Protein AF-A0A951W5N8-F1 (afdb_monomer)

Sequence (185 aa):
MILKYTKEYTFYYLLLALYKPPFKIPYSKNELRYFGGYNLLLLLNFFLISSLTMYMIMTYYNIHVEYAILLPTGYYFFRLLSHVFVGAVSGVSKDLGENIFLTNTIAHIIGVISIPFLLAWILNPQYSIYFIVIFVFIFGLLHIAQIWRGFFIALRNNIRWYYIILYLCTLEILPIILIYMLYKV

Secondary structure (DSSP, 8-state):
-HHHHHHHHHHHHHHHHHHS-GGG-TTHHHHT-TT-HHHHHHHHHHHHHHHHHHHHHHHHTT---TTTTHHHHHHHHHHHHHHHHHHHHH--HHHHHHHHHHHHHHHHHHHHHHHHHHHHHHH-GGGHHHHHHHHHHHHHHHHHHHHHHHHHHHHHTT--HHHHHHHHHHHHHHHHHHHHHHH--

Radius of gyration: 20.0 Å; Cα contacts (8 Å, |Δi|>4): 85; chains: 1; bounding box: 37×59×51 Å

Structure (mmCIF, N/CA/C/O backbone):
data_AF-A0A951W5N8-F1
#
_entry.id   AF-A0A951W5N8-F1
#
loop_
_atom_site.group_PDB
_atom_site.id
_atom_site.type_symbol
_atom_site.label_atom_id
_atom_site.label_alt_id
_atom_site.label_comp_id
_atom_site.label_asym_id
_atom_site.label_entity_id
_atom_site.label_seq_id
_atom_site.pdbx_PDB_ins_code
_atom_site.Cartn_x
_atom_site.Cartn_y
_atom_site.Cartn_z
_atom_site.occupancy
_atom_site.B_iso_or_equiv
_atom_site.auth_seq_id
_atom_site.auth_comp_id
_atom_site.auth_asym_id
_atom_site.auth_atom_id
_atom_site.pdbx_PDB_model_num
ATOM 1 N N . MET A 1 1 ? -20.664 23.587 -10.548 1.00 45.16 1 MET A N 1
ATOM 2 C CA . MET A 1 1 ? -19.711 24.377 -9.729 1.00 45.16 1 MET A CA 1
ATOM 3 C C . MET A 1 1 ? -19.226 23.631 -8.475 1.00 45.16 1 MET A C 1
ATOM 5 O O . MET A 1 1 ? -18.051 23.732 -8.159 1.00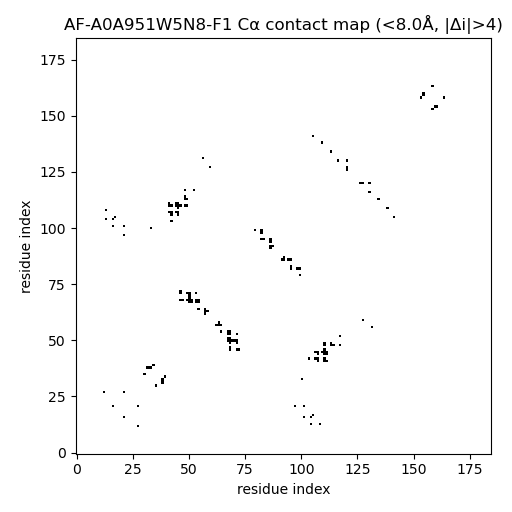 45.16 1 MET A O 1
ATOM 9 N N . ILE A 1 2 ? -20.060 22.800 -7.830 1.00 45.09 2 ILE A N 1
ATOM 10 C CA . ILE A 1 2 ? -19.725 22.012 -6.615 1.00 45.09 2 ILE A CA 1
ATOM 11 C C . ILE A 1 2 ? -18.580 20.988 -6.820 1.00 45.09 2 ILE A C 1
ATOM 13 O O . ILE A 1 2 ? -17.763 20.783 -5.930 1.00 45.09 2 ILE A O 1
ATOM 17 N N . LEU A 1 3 ? -18.459 20.407 -8.020 1.00 47.97 3 LEU A N 1
ATOM 18 C CA . LEU A 1 3 ? -17.422 19.420 -8.380 1.00 47.97 3 LEU A CA 1
ATOM 19 C C . LEU A 1 3 ? -15.987 19.973 -8.438 1.00 47.97 3 LEU A C 1
ATOM 21 O O . LEU A 1 3 ? -15.029 19.208 -8.351 1.00 47.97 3 LEU A O 1
ATOM 25 N N . LYS A 1 4 ? -15.821 21.289 -8.630 1.00 45.31 4 LYS A N 1
ATOM 26 C CA . LYS A 1 4 ? -14.488 21.905 -8.727 1.00 45.31 4 LYS A CA 1
ATOM 27 C C . LYS A 1 4 ? -13.896 22.148 -7.337 1.00 45.31 4 LYS A C 1
ATOM 29 O O . LYS A 1 4 ? -12.708 21.937 -7.145 1.00 45.31 4 LYS A O 1
ATOM 34 N N . TYR A 1 5 ? -14.753 22.485 -6.371 1.00 45.12 5 TYR A N 1
ATOM 35 C CA . TYR A 1 5 ? -14.364 22.696 -4.978 1.00 45.12 5 TYR A CA 1
ATOM 36 C C . TYR A 1 5 ? -13.902 21.388 -4.310 1.00 45.12 5 TYR A C 1
ATOM 38 O O . TYR A 1 5 ? -12.890 21.373 -3.630 1.00 45.12 5 TYR A O 1
ATOM 46 N N . THR A 1 6 ? -14.552 20.252 -4.578 1.00 53.66 6 THR A N 1
ATOM 47 C CA . THR A 1 6 ? -14.243 18.952 -3.936 1.00 53.66 6 THR A CA 1
ATOM 48 C C . THR A 1 6 ? -12.878 18.349 -4.318 1.00 53.66 6 THR A C 1
ATOM 50 O O . THR A 1 6 ? -12.307 17.569 -3.552 1.00 53.66 6 THR A O 1
ATOM 53 N N . LYS A 1 7 ? -12.316 18.705 -5.484 1.00 55.06 7 LYS A N 1
ATOM 54 C CA . LYS A 1 7 ? -11.017 18.179 -5.953 1.00 55.06 7 LYS A CA 1
ATOM 55 C C . LYS A 1 7 ? -9.808 18.776 -5.227 1.00 55.06 7 LYS A C 1
ATOM 57 O O . LYS A 1 7 ? -8.832 18.065 -5.007 1.00 55.06 7 LYS A O 1
ATOM 62 N N . GLU A 1 8 ? -9.852 20.054 -4.859 1.00 58.22 8 GLU A N 1
ATOM 63 C CA . GLU A 1 8 ? -8.706 20.716 -4.214 1.00 58.22 8 GLU A CA 1
ATOM 64 C C . GLU A 1 8 ? -8.521 20.235 -2.770 1.00 58.22 8 GLU A C 1
ATOM 66 O O . GLU A 1 8 ? -7.399 20.000 -2.318 1.00 58.22 8 GLU A O 1
ATOM 71 N N . TYR A 1 9 ? -9.623 19.970 -2.067 1.00 63.22 9 TYR A N 1
ATOM 72 C CA . TYR A 1 9 ? -9.554 19.491 -0.692 1.00 63.22 9 TYR A CA 1
ATOM 73 C C . TYR A 1 9 ? -9.170 18.013 -0.577 1.00 63.22 9 TYR A C 1
ATOM 75 O O . TYR A 1 9 ? -8.516 17.637 0.391 1.00 63.22 9 TYR A O 1
ATOM 83 N N . THR A 1 10 ? -9.502 17.163 -1.553 1.00 63.19 10 THR A N 1
ATOM 84 C CA . THR A 1 10 ? -9.213 15.717 -1.469 1.00 63.19 10 THR A CA 1
ATOM 85 C C . THR A 1 10 ? -7.715 15.420 -1.448 1.00 63.19 10 THR A C 1
ATOM 87 O O . THR A 1 10 ? -7.263 14.620 -0.628 1.00 63.19 10 THR A O 1
ATOM 90 N N . PHE A 1 11 ? -6.924 16.102 -2.281 1.00 66.88 11 PHE A N 1
ATOM 91 C CA . PHE A 1 11 ? -5.467 15.939 -2.283 1.00 66.88 11 PHE A CA 1
ATOM 92 C C . PHE A 1 11 ? -4.836 16.491 -1.000 1.00 66.88 11 PHE A C 1
ATOM 94 O O . PHE A 1 11 ? -3.978 15.849 -0.393 1.00 66.88 11 PHE A O 1
ATOM 101 N N . TYR A 1 12 ? -5.322 17.646 -0.538 1.00 70.50 12 TYR A N 1
ATOM 102 C CA . TYR A 1 12 ? -4.898 18.247 0.723 1.00 70.50 12 TYR A CA 1
ATOM 103 C C . TYR A 1 12 ? -5.204 17.341 1.926 1.00 70.50 12 TYR A C 1
ATOM 105 O O . TYR A 1 12 ? -4.346 17.163 2.789 1.00 70.50 12 TYR A O 1
ATOM 113 N N . TYR A 1 13 ? -6.376 16.699 1.964 1.00 66.31 13 TYR A N 1
ATOM 114 C CA . TYR A 1 13 ? -6.750 15.758 3.023 1.00 66.31 13 TYR A CA 1
ATOM 115 C C . TYR A 1 13 ? -5.964 14.443 2.968 1.00 66.31 13 TYR A C 1
ATOM 117 O O . TYR A 1 13 ? -5.604 13.931 4.027 1.00 66.31 13 TYR A O 1
ATOM 125 N N . LEU A 1 14 ? -5.637 13.928 1.775 1.00 65.69 14 LEU A N 1
ATOM 126 C CA . LEU A 1 14 ? -4.730 12.782 1.610 1.00 65.69 14 LEU A CA 1
ATOM 127 C C . LEU A 1 14 ? -3.342 13.089 2.194 1.00 65.69 14 LEU A C 1
ATOM 129 O O . LEU A 1 14 ? -2.806 12.307 2.979 1.00 65.69 14 LEU A O 1
ATOM 133 N N . LEU A 1 15 ? -2.790 14.262 1.876 1.00 67.81 15 LEU A N 1
ATOM 134 C CA . LEU A 1 15 ? -1.484 14.702 2.373 1.00 67.81 15 LEU A CA 1
ATOM 135 C C . LEU A 1 15 ? -1.512 14.981 3.886 1.00 67.81 15 LEU A C 1
ATOM 137 O O . LEU A 1 15 ? -0.619 14.567 4.623 1.00 67.81 15 LEU A O 1
ATOM 141 N N . LEU A 1 16 ? -2.577 15.612 4.385 1.00 66.44 16 LEU A N 1
ATOM 142 C CA . LEU A 1 16 ? -2.789 15.823 5.819 1.00 66.44 16 LEU A CA 1
ATOM 143 C C . LEU A 1 16 ? -2.922 14.514 6.594 1.00 66.44 16 LEU A C 1
ATOM 145 O O . LEU A 1 16 ? -2.443 14.443 7.725 1.00 66.44 16 LEU A O 1
ATOM 149 N N . ALA A 1 17 ? -3.540 13.485 6.014 1.00 61.47 17 ALA A N 1
ATOM 150 C CA . ALA A 1 17 ? -3.700 12.188 6.657 1.00 61.47 17 ALA A CA 1
ATOM 151 C C . ALA A 1 17 ? -2.360 11.455 6.864 1.00 61.47 17 ALA A C 1
ATOM 153 O O . ALA A 1 17 ? -2.252 10.645 7.789 1.00 61.47 17 ALA A O 1
ATOM 154 N N . LEU A 1 18 ? -1.307 11.776 6.096 1.00 62.19 18 LEU A N 1
ATOM 155 C CA . LEU A 1 18 ? 0.061 11.293 6.351 1.00 62.19 18 LEU A CA 1
ATOM 156 C C . LEU A 1 18 ? 0.676 11.891 7.619 1.00 62.19 18 LEU A C 1
ATOM 158 O O . LEU A 1 18 ? 1.428 11.206 8.307 1.00 62.19 18 LEU A O 1
ATOM 162 N N . TYR A 1 19 ? 0.344 13.140 7.952 1.00 59.47 19 TYR A N 1
ATOM 163 C CA . TYR A 1 19 ? 0.970 13.861 9.065 1.00 59.47 19 TYR A CA 1
ATOM 164 C C . TYR A 1 19 ? 0.112 13.899 10.331 1.00 59.47 19 TYR A C 1
ATOM 166 O O . TYR A 1 19 ? 0.627 13.726 11.434 1.00 59.47 19 TYR A O 1
ATOM 174 N N . LYS A 1 20 ? -1.206 14.079 10.209 1.00 58.69 20 LYS A N 1
ATOM 175 C CA . LYS A 1 20 ? -2.120 14.211 11.352 1.00 58.69 20 LYS A CA 1
ATOM 176 C C . LYS A 1 20 ? -2.986 12.960 11.535 1.00 58.69 20 LYS A C 1
ATOM 178 O O . LYS A 1 20 ? -3.405 12.361 10.547 1.00 58.69 20 LYS A O 1
ATOM 183 N N . PRO A 1 21 ? -3.275 12.561 12.790 1.00 52.25 21 PRO A N 1
ATOM 184 C CA . PRO A 1 21 ? -4.242 11.505 13.061 1.00 52.25 21 PRO A CA 1
ATOM 185 C C . PRO A 1 21 ? -5.649 11.949 12.611 1.00 52.25 21 PRO A C 1
ATOM 187 O O . PRO A 1 21 ? -5.985 13.132 12.764 1.00 52.25 21 PRO A O 1
ATOM 190 N N . PRO A 1 22 ? -6.483 11.027 12.094 1.00 52.41 22 PRO A N 1
ATOM 191 C CA . PRO A 1 22 ? -7.759 11.342 11.441 1.00 52.41 22 PRO A CA 1
ATOM 192 C C . PRO A 1 22 ? -8.741 12.121 12.336 1.00 52.41 22 PRO A C 1
ATOM 194 O O . PRO A 1 22 ? -9.526 12.920 11.830 1.00 52.41 22 PRO A O 1
ATOM 197 N N . PHE A 1 23 ? -8.626 11.988 13.663 1.00 46.62 23 PHE A N 1
ATOM 198 C CA . PHE A 1 23 ? -9.422 12.701 14.673 1.00 46.62 23 PHE A CA 1
ATOM 199 C C . PHE A 1 23 ? -9.380 14.233 14.608 1.00 46.62 23 PHE A C 1
ATOM 201 O O . PHE A 1 23 ? -10.289 14.885 15.112 1.00 46.62 23 PHE A O 1
ATOM 208 N N . LYS A 1 24 ? -8.321 14.829 14.043 1.00 50.62 24 LYS A N 1
ATOM 209 C CA . LYS A 1 24 ? -8.168 16.296 13.971 1.00 50.62 24 LYS A CA 1
ATOM 210 C C . LYS A 1 24 ? -8.658 16.900 12.655 1.00 50.62 24 LYS A C 1
ATOM 212 O O . LYS A 1 24 ? -8.496 18.102 12.462 1.00 50.62 24 LYS A O 1
ATOM 217 N N . ILE A 1 25 ? -9.210 16.092 11.751 1.00 55.16 25 ILE A N 1
ATOM 218 C CA . ILE A 1 25 ? -9.718 16.568 10.465 1.00 55.16 25 ILE A CA 1
ATOM 219 C C . ILE A 1 25 ? -11.248 16.612 10.557 1.00 55.16 25 ILE A C 1
ATOM 221 O O . ILE A 1 25 ? -11.897 15.593 10.300 1.00 55.16 25 ILE A O 1
ATOM 225 N N . PRO A 1 26 ? -11.850 17.755 10.946 1.00 46.38 26 PRO A N 1
ATOM 226 C CA . PRO A 1 26 ? -13.289 17.917 10.799 1.00 46.38 26 PRO A CA 1
ATOM 227 C C . PRO A 1 26 ? -13.600 17.724 9.306 1.00 46.38 26 PRO A C 1
ATOM 229 O O . PRO A 1 26 ? -12.858 18.233 8.471 1.00 46.38 26 PRO A O 1
ATOM 232 N N . TYR A 1 27 ? -14.635 16.946 8.977 1.00 50.91 27 TYR A N 1
ATOM 233 C CA . TYR A 1 27 ? -15.099 16.590 7.617 1.00 50.91 27 TYR A CA 1
ATOM 234 C C . TYR A 1 27 ? -14.507 15.347 6.917 1.00 50.91 27 TYR A C 1
ATOM 236 O O . TYR A 1 27 ? -15.147 14.847 5.991 1.00 50.91 27 TYR A O 1
ATOM 244 N N . SER A 1 28 ? -13.409 14.734 7.381 1.00 50.53 28 SER A N 1
ATOM 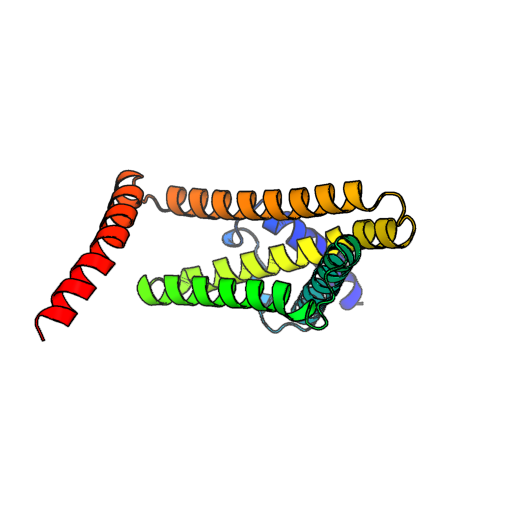245 C CA . SER A 1 28 ? -12.848 13.541 6.696 1.00 50.53 28 SER A CA 1
ATOM 246 C C . SER A 1 28 ? -13.773 12.314 6.742 1.00 50.53 28 SER A C 1
ATOM 248 O O . SER A 1 28 ? -13.874 11.567 5.771 1.00 50.53 28 SER A O 1
ATOM 250 N N . LYS A 1 29 ? -14.506 12.136 7.849 1.00 51.84 29 LYS A N 1
ATOM 251 C CA . LYS A 1 29 ? -15.360 10.960 8.096 1.00 51.84 29 LYS A CA 1
ATOM 252 C C . LYS A 1 29 ? -16.568 10.862 7.149 1.00 51.84 29 LYS A C 1
ATOM 254 O O . LYS A 1 29 ? -17.042 9.756 6.900 1.00 51.84 29 LYS A O 1
ATOM 259 N N . ASN A 1 30 ? -17.053 11.994 6.625 1.00 46.25 30 ASN A N 1
ATOM 260 C CA . ASN A 1 30 ? -18.249 12.045 5.774 1.00 46.25 30 ASN A CA 1
ATOM 261 C C . ASN A 1 30 ? -17.922 12.026 4.272 1.00 46.25 30 ASN A C 1
ATOM 263 O O . ASN A 1 30 ? -18.661 11.392 3.520 1.00 46.25 30 ASN A O 1
ATOM 267 N N . GLU A 1 31 ? -16.822 12.649 3.830 1.00 50.72 31 GLU A N 1
ATOM 268 C CA . GLU A 1 31 ? -16.418 12.630 2.411 1.00 50.72 31 GLU A CA 1
ATOM 269 C C . GLU A 1 31 ? -15.631 11.370 2.023 1.00 50.72 31 GLU A C 1
ATOM 271 O O . GLU A 1 31 ? -15.742 10.895 0.894 1.00 50.72 31 GLU A O 1
ATOM 276 N N . LEU A 1 32 ? -14.904 10.761 2.966 1.00 52.94 32 LEU A N 1
ATOM 277 C CA . LEU A 1 32 ? -14.177 9.507 2.749 1.00 52.94 32 LEU A CA 1
ATOM 278 C C . LEU A 1 32 ? -14.941 8.302 3.304 1.00 52.94 32 LEU A C 1
ATOM 280 O O . LEU A 1 32 ? -14.369 7.391 3.909 1.00 52.94 32 LEU A O 1
ATOM 284 N N . ARG A 1 33 ? -16.261 8.278 3.089 1.00 55.47 33 ARG A N 1
ATOM 285 C CA . ARG A 1 33 ? -17.041 7.057 3.298 1.00 55.47 33 ARG A CA 1
ATOM 286 C C . ARG A 1 33 ? -16.385 5.911 2.523 1.00 55.47 33 ARG A C 1
ATOM 288 O O . ARG A 1 33 ? -16.000 6.060 1.363 1.00 55.47 33 ARG A O 1
ATOM 295 N N . TYR A 1 34 ? -16.290 4.754 3.172 1.00 56.34 34 TYR A N 1
ATOM 296 C CA . TYR A 1 34 ? -15.649 3.547 2.639 1.00 56.34 34 TYR A CA 1
ATOM 297 C C . TYR A 1 34 ? -16.150 3.157 1.234 1.00 56.34 34 TYR A C 1
ATOM 299 O O . TYR A 1 34 ? -15.392 2.643 0.424 1.00 56.34 34 TYR A O 1
ATOM 307 N N . PHE A 1 35 ? -17.409 3.490 0.929 1.00 56.47 35 PHE A N 1
ATOM 308 C CA . PHE A 1 35 ? -18.099 3.213 -0.335 1.00 56.47 35 PHE A CA 1
ATOM 309 C C . PHE A 1 35 ? -18.336 4.449 -1.225 1.00 56.47 35 PHE A C 1
ATOM 311 O O . PHE A 1 35 ? -19.178 4.423 -2.118 1.00 56.47 35 PHE A O 1
ATOM 318 N N . GLY A 1 36 ? -17.630 5.559 -0.999 1.00 70.50 36 GLY A N 1
ATOM 319 C CA . GLY A 1 36 ? -17.678 6.695 -1.924 1.00 70.50 36 GLY A CA 1
ATOM 320 C C . GLY A 1 36 ? -17.069 6.329 -3.284 1.00 70.50 36 GLY A C 1
ATOM 321 O O . GLY A 1 36 ? -16.016 5.697 -3.334 1.00 70.50 36 GLY A O 1
ATOM 322 N N . GLY A 1 37 ? -17.682 6.761 -4.392 1.00 76.56 37 GLY A N 1
ATOM 323 C CA . GLY A 1 37 ? -17.198 6.437 -5.746 1.00 76.56 37 GLY A CA 1
ATOM 324 C C . GLY A 1 37 ? -15.735 6.836 -5.998 1.00 76.56 37 GLY A C 1
ATOM 325 O O . GLY A 1 37 ? -14.992 6.092 -6.631 1.00 76.56 37 GLY A O 1
ATOM 326 N N . TYR A 1 38 ? -15.282 7.960 -5.431 1.00 80.06 38 TYR A N 1
ATOM 327 C CA . TYR A 1 38 ? -13.883 8.402 -5.521 1.00 80.06 38 TYR A CA 1
ATOM 328 C C . TYR A 1 38 ? -12.906 7.475 -4.790 1.00 80.06 38 TYR A C 1
ATOM 330 O O . TYR A 1 38 ? -11.806 7.237 -5.278 1.00 80.06 38 TYR A O 1
ATOM 338 N N . ASN A 1 39 ? -13.313 6.943 -3.636 1.00 82.44 39 ASN A N 1
ATOM 339 C CA . ASN A 1 39 ? -12.516 6.008 -2.845 1.00 82.44 39 ASN A CA 1
ATOM 340 C C . ASN A 1 39 ? -12.318 4.702 -3.628 1.00 82.44 39 ASN A C 1
ATOM 342 O O . ASN A 1 39 ? -11.192 4.258 -3.816 1.00 82.44 39 ASN A O 1
ATOM 346 N N . LEU A 1 40 ? -13.398 4.164 -4.206 1.00 86.00 40 LEU A N 1
ATOM 347 C CA . LEU A 1 40 ? -13.332 2.971 -5.052 1.00 86.00 40 LEU A CA 1
ATOM 348 C C . LEU A 1 40 ? -12.435 3.183 -6.279 1.00 86.00 40 LEU A C 1
ATOM 350 O O . LEU A 1 40 ? -11.632 2.313 -6.601 1.00 86.00 40 LEU A O 1
ATOM 354 N N . LEU A 1 41 ? -12.527 4.343 -6.938 1.00 89.19 41 LEU A N 1
ATOM 355 C CA . LEU A 1 41 ? -11.700 4.658 -8.106 1.00 89.19 41 LEU A CA 1
ATOM 356 C C . LEU A 1 41 ? -10.207 4.755 -7.747 1.00 89.19 41 LEU A C 1
ATOM 358 O O . LEU A 1 41 ? -9.368 4.228 -8.475 1.00 89.19 41 LEU A O 1
ATOM 362 N N . LEU A 1 42 ? -9.868 5.376 -6.613 1.00 89.31 42 LEU A N 1
ATOM 363 C CA . LEU A 1 42 ? -8.489 5.443 -6.115 1.00 89.31 42 LEU A CA 1
ATOM 364 C C . LEU A 1 42 ? -7.959 4.072 -5.677 1.00 89.31 42 LEU A C 1
ATOM 366 O O . LEU A 1 42 ? -6.797 3.754 -5.924 1.00 89.31 42 LEU A O 1
ATOM 370 N N . LEU A 1 43 ? -8.802 3.242 -5.066 1.00 90.25 43 LEU A N 1
ATOM 371 C CA . LEU A 1 43 ? -8.445 1.878 -4.687 1.00 90.25 43 LEU A CA 1
ATOM 372 C C . LEU A 1 43 ? -8.185 1.005 -5.924 1.00 90.25 43 LEU A C 1
ATOM 374 O O . LEU A 1 43 ? -7.206 0.265 -5.982 1.00 90.25 43 LEU A O 1
ATOM 378 N N . LEU A 1 44 ? -9.033 1.135 -6.945 1.00 92.12 44 LEU A N 1
ATOM 379 C CA . LEU A 1 44 ? -8.862 0.454 -8.224 1.00 92.12 44 LEU A CA 1
ATOM 380 C C . LEU A 1 44 ? -7.581 0.918 -8.925 1.00 92.12 44 LEU A C 1
ATOM 382 O O . LEU A 1 44 ? -6.842 0.089 -9.450 1.00 92.12 44 LEU A O 1
ATOM 386 N N . ASN A 1 45 ? -7.265 2.217 -8.870 1.00 93.38 45 ASN A N 1
ATOM 387 C CA . ASN A 1 45 ? -5.985 2.735 -9.347 1.00 93.38 45 ASN A CA 1
ATOM 388 C C . ASN A 1 45 ? -4.803 2.075 -8.623 1.00 93.38 45 ASN A C 1
ATOM 390 O O . ASN A 1 45 ? -3.885 1.596 -9.284 1.00 93.38 45 ASN A O 1
ATOM 394 N N . PHE A 1 46 ? -4.849 1.977 -7.292 1.00 93.38 46 PHE A N 1
ATOM 395 C CA . PHE A 1 46 ? -3.822 1.275 -6.528 1.00 93.38 46 PHE A CA 1
ATOM 396 C C . PHE A 1 46 ? -3.663 -0.180 -6.987 1.00 93.38 46 PHE A C 1
ATOM 398 O O . PHE A 1 46 ? -2.536 -0.608 -7.235 1.00 93.38 46 PHE A O 1
ATOM 405 N N . PHE A 1 47 ? -4.753 -0.933 -7.162 1.00 94.12 47 PHE A N 1
ATOM 406 C CA . PHE A 1 47 ? -4.671 -2.324 -7.616 1.00 94.12 47 PHE A CA 1
ATOM 407 C C . PHE A 1 47 ? -4.091 -2.459 -9.021 1.00 94.12 47 PHE A C 1
ATOM 409 O O . PHE A 1 47 ? -3.220 -3.299 -9.227 1.00 94.12 47 PHE A O 1
ATOM 416 N N . LEU A 1 48 ? -4.514 -1.630 -9.975 1.00 94.19 48 LEU A N 1
ATOM 417 C CA . LEU A 1 48 ? -3.983 -1.684 -11.338 1.00 94.19 48 LEU A CA 1
ATOM 418 C C . LEU A 1 48 ? -2.493 -1.334 -11.379 1.00 94.19 48 LEU A C 1
ATOM 420 O O . LEU A 1 48 ? -1.705 -2.069 -11.971 1.00 94.19 48 LEU A O 1
ATOM 424 N N . ILE A 1 49 ? -2.098 -0.244 -10.719 1.00 94.44 49 ILE A N 1
ATOM 425 C CA . ILE A 1 49 ? -0.711 0.232 -10.724 1.00 94.44 49 ILE A CA 1
ATOM 426 C C . ILE A 1 49 ? 0.205 -0.749 -9.991 1.00 94.44 49 ILE A C 1
ATOM 428 O O . ILE A 1 49 ? 1.249 -1.111 -10.524 1.00 94.44 49 ILE A O 1
ATOM 432 N N . SER A 1 50 ? -0.198 -1.247 -8.819 1.00 92.19 50 SER A N 1
ATOM 433 C CA . SER A 1 50 ? 0.588 -2.246 -8.082 1.00 92.19 50 SER A CA 1
ATOM 434 C C . SER A 1 50 ? 0.714 -3.568 -8.847 1.00 92.19 50 SER A C 1
ATOM 436 O O . SER A 1 50 ? 1.805 -4.133 -8.923 1.00 92.19 50 SER A O 1
ATOM 438 N N . SER A 1 51 ? -0.355 -4.031 -9.497 1.00 93.25 51 SER A N 1
ATOM 439 C CA . SER A 1 51 ? -0.309 -5.238 -10.333 1.00 93.25 51 SER A CA 1
ATOM 440 C C . SER A 1 51 ? 0.630 -5.072 -11.522 1.00 93.25 51 SER A C 1
ATOM 442 O O . SER A 1 51 ? 1.425 -5.963 -11.805 1.00 93.25 51 SER A O 1
ATOM 444 N N . LEU A 1 52 ? 0.591 -3.911 -12.181 1.00 93.56 52 LEU A N 1
ATOM 445 C CA . LEU A 1 52 ? 1.475 -3.606 -13.301 1.00 93.56 52 LEU A CA 1
ATOM 446 C C . LEU A 1 52 ? 2.939 -3.493 -12.850 1.00 93.56 52 LEU A C 1
ATOM 448 O O . LEU A 1 52 ? 3.819 -4.029 -13.518 1.00 93.56 52 LEU A O 1
ATOM 452 N N . THR A 1 53 ? 3.214 -2.884 -11.689 1.00 92.75 53 THR A N 1
ATOM 453 C CA . THR A 1 53 ? 4.574 -2.880 -11.119 1.00 92.75 53 THR A CA 1
ATOM 454 C C . THR A 1 53 ? 5.066 -4.296 -10.829 1.00 92.75 53 THR A C 1
ATOM 456 O O . THR A 1 53 ? 6.191 -4.630 -11.191 1.00 92.75 53 THR A O 1
ATOM 459 N N . MET A 1 54 ? 4.223 -5.156 -10.246 1.00 92.25 54 MET A N 1
ATOM 460 C CA . MET A 1 54 ? 4.599 -6.536 -9.940 1.00 92.25 54 MET A CA 1
ATOM 461 C C . MET A 1 54 ? 4.860 -7.340 -11.215 1.00 92.25 54 MET A C 1
ATOM 463 O O . MET A 1 54 ? 5.847 -8.067 -11.294 1.00 92.25 54 MET A O 1
ATOM 467 N N . TYR A 1 55 ? 4.024 -7.154 -12.237 1.00 92.81 55 TYR A N 1
ATOM 468 C CA . TYR A 1 55 ? 4.215 -7.760 -13.550 1.00 92.81 55 TYR A CA 1
ATOM 469 C C . TYR A 1 55 ? 5.548 -7.344 -14.192 1.00 92.81 55 TYR A C 1
ATOM 471 O O . TYR A 1 55 ? 6.282 -8.197 -14.691 1.00 92.81 55 TYR A O 1
ATOM 479 N N . MET A 1 56 ? 5.905 -6.056 -14.129 1.00 91.94 56 MET A N 1
ATOM 480 C CA . MET A 1 56 ? 7.187 -5.551 -14.642 1.00 91.94 56 MET A CA 1
ATOM 481 C C . MET A 1 56 ? 8.384 -6.160 -13.898 1.00 91.94 56 MET A C 1
ATOM 483 O O . MET A 1 56 ? 9.356 -6.570 -14.532 1.00 91.94 56 MET A O 1
ATOM 487 N N . ILE A 1 57 ? 8.299 -6.285 -12.568 1.00 92.12 57 ILE A N 1
ATOM 488 C CA . ILE A 1 57 ? 9.329 -6.948 -11.750 1.00 92.12 57 ILE A CA 1
ATOM 489 C C . ILE A 1 57 ? 9.468 -8.422 -12.154 1.00 92.12 57 ILE A C 1
ATOM 491 O O . ILE A 1 57 ? 10.572 -8.895 -12.402 1.00 92.12 57 ILE A O 1
ATOM 495 N N . MET A 1 58 ? 8.359 -9.156 -12.246 1.00 91.69 58 MET A N 1
ATOM 496 C CA . MET A 1 58 ? 8.370 -10.579 -12.602 1.00 91.69 58 MET A CA 1
ATOM 497 C C . MET A 1 58 ? 8.931 -10.820 -14.004 1.00 91.69 58 MET A C 1
ATOM 499 O O . MET A 1 58 ? 9.753 -11.718 -14.190 1.00 91.69 58 MET A O 1
ATOM 503 N N . THR A 1 59 ? 8.550 -9.974 -14.964 1.00 90.94 59 THR A N 1
ATOM 504 C CA . THR A 1 59 ? 9.060 -10.023 -16.340 1.00 90.94 59 THR A CA 1
ATOM 505 C C . THR A 1 59 ? 10.571 -9.793 -16.375 1.00 90.94 59 THR A C 1
ATOM 507 O O . THR A 1 59 ? 11.277 -10.509 -17.077 1.00 90.94 59 THR A O 1
ATOM 510 N N . TYR A 1 60 ? 11.094 -8.861 -15.570 1.00 91.44 60 TYR A N 1
ATOM 511 C CA . TYR A 1 60 ? 12.537 -8.624 -15.455 1.00 91.44 60 TYR A CA 1
ATOM 512 C C . TYR A 1 60 ? 13.311 -9.865 -14.971 1.00 91.44 60 TYR A C 1
ATOM 514 O O . TYR A 1 60 ? 14.412 -10.128 -15.447 1.00 91.44 60 TYR A O 1
ATOM 522 N N . TYR A 1 61 ? 12.724 -10.661 -14.072 1.00 92.12 61 TYR A N 1
ATOM 523 C CA . TYR A 1 61 ? 13.316 -11.910 -13.577 1.00 92.12 61 TYR A CA 1
ATOM 524 C C . TYR A 1 61 ? 12.961 -13.153 -14.416 1.00 92.12 61 TYR A C 1
ATOM 526 O O . TYR A 1 61 ? 13.282 -14.266 -14.005 1.00 92.12 61 TYR A O 1
ATOM 534 N N . ASN A 1 62 ? 12.324 -12.990 -15.583 1.00 91.06 62 ASN A N 1
ATOM 535 C CA . ASN A 1 62 ? 11.832 -14.083 -16.437 1.00 91.06 62 ASN A CA 1
ATOM 536 C C . ASN A 1 62 ? 10.878 -15.061 -15.721 1.00 91.06 62 ASN A C 1
ATOM 538 O O . ASN A 1 62 ? 10.815 -16.245 -16.053 1.00 91.06 62 ASN A O 1
ATOM 542 N N . ILE A 1 63 ? 10.123 -14.580 -14.730 1.00 90.38 63 ILE A N 1
ATOM 543 C CA . ILE A 1 63 ? 9.112 -15.380 -14.036 1.00 90.38 63 ILE A CA 1
ATOM 544 C C . ILE A 1 63 ? 7.770 -15.143 -14.732 1.00 90.38 63 ILE A C 1
ATOM 546 O O . ILE A 1 63 ? 7.149 -14.092 -14.575 1.00 90.38 63 ILE A O 1
ATOM 550 N N . HIS A 1 64 ? 7.307 -16.122 -15.507 1.00 81.69 64 HIS A N 1
ATOM 551 C CA . HIS A 1 64 ? 6.013 -16.048 -16.184 1.00 81.69 64 HIS A CA 1
ATOM 552 C C . HIS A 1 64 ? 4.879 -16.361 -15.203 1.00 81.69 64 HIS A C 1
ATOM 554 O O . HIS A 1 64 ? 4.517 -17.517 -14.997 1.00 81.69 64 HIS A O 1
ATOM 560 N N . VAL A 1 65 ? 4.327 -15.321 -14.572 1.00 79.19 65 VAL A N 1
ATOM 561 C CA . VAL A 1 65 ? 3.156 -15.440 -13.694 1.00 79.19 65 VAL A CA 1
ATOM 562 C C . VAL A 1 65 ? 1.998 -14.655 -14.290 1.00 79.19 65 VAL A C 1
ATOM 564 O O . VAL A 1 65 ? 1.942 -13.430 -14.207 1.00 79.19 65 VAL A O 1
ATOM 567 N N . GLU A 1 66 ? 1.035 -15.378 -14.852 1.00 80.38 66 GLU A N 1
ATOM 568 C CA . GLU A 1 66 ? -0.191 -14.804 -15.424 1.00 80.38 66 GLU A CA 1
ATOM 569 C C . GLU A 1 66 ? -1.088 -14.157 -14.349 1.00 80.38 66 GLU A C 1
ATOM 571 O O . GLU A 1 66 ? -1.891 -13.271 -14.631 1.00 80.38 66 GLU A O 1
ATOM 576 N N . TYR A 1 67 ? -0.892 -14.528 -13.081 1.00 83.12 67 TYR A N 1
ATOM 577 C CA . TYR A 1 67 ? -1.666 -14.055 -11.931 1.00 83.12 67 TYR A CA 1
ATOM 578 C C . TYR A 1 67 ? -0.976 -12.934 -11.138 1.00 83.12 67 TYR A C 1
ATOM 580 O O . TYR A 1 67 ? -1.173 -12.821 -9.929 1.00 83.12 67 TYR A O 1
ATOM 588 N N . ALA A 1 68 ? -0.184 -12.074 -11.789 1.00 85.81 68 ALA A N 1
ATOM 589 C CA . ALA A 1 68 ? 0.513 -10.965 -11.123 1.00 85.81 68 ALA A CA 1
ATOM 590 C C . ALA A 1 68 ? -0.429 -10.015 -10.346 1.00 85.81 68 ALA A C 1
ATOM 592 O O . ALA A 1 68 ? -0.017 -9.414 -9.355 1.00 85.81 68 ALA A O 1
ATOM 593 N N . I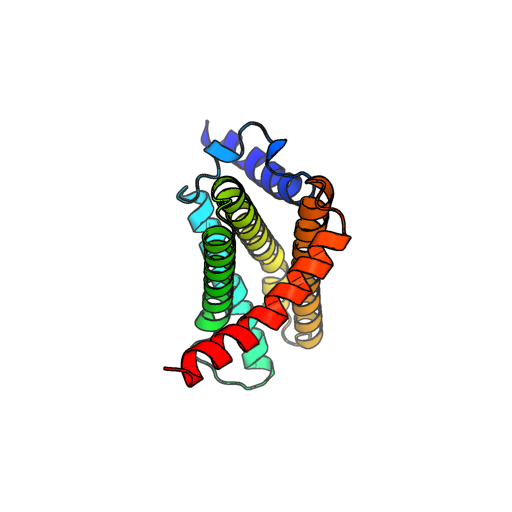LE A 1 69 ? -1.708 -9.931 -10.742 1.00 87.88 69 ILE A N 1
ATOM 594 C CA . ILE A 1 69 ? -2.757 -9.166 -10.042 1.00 87.88 69 ILE A CA 1
ATOM 595 C C . ILE A 1 69 ? -3.091 -9.756 -8.662 1.00 87.88 69 ILE A C 1
ATOM 597 O O . ILE A 1 69 ? -3.461 -9.024 -7.739 1.00 87.88 69 ILE A O 1
ATOM 601 N N . LEU A 1 70 ? -2.953 -11.072 -8.488 1.00 89.00 70 LEU A N 1
ATOM 602 C CA . LEU A 1 70 ? -3.359 -11.772 -7.269 1.00 89.00 70 LEU A CA 1
ATOM 603 C C . LEU A 1 70 ? -2.484 -11.402 -6.064 1.00 89.00 70 LEU A C 1
ATOM 605 O O . LEU A 1 70 ? -2.969 -11.371 -4.938 1.00 89.00 70 LEU A O 1
ATOM 609 N N . LEU A 1 71 ? -1.207 -11.086 -6.285 1.00 88.12 71 LEU A N 1
ATOM 610 C CA . LEU A 1 71 ? -0.278 -10.761 -5.204 1.00 88.12 71 LEU A CA 1
ATOM 611 C C . LEU A 1 71 ? -0.617 -9.451 -4.474 1.00 88.12 71 LEU A C 1
ATOM 613 O O . LEU A 1 71 ? -0.830 -9.499 -3.261 1.00 88.12 71 LEU A O 1
ATOM 617 N N . PRO A 1 72 ? -0.702 -8.283 -5.142 1.00 89.25 72 PRO A N 1
ATOM 618 C CA . PRO A 1 72 ? -1.006 -7.033 -4.451 1.00 89.25 72 PRO A CA 1
ATOM 619 C C . PRO A 1 72 ? -2.437 -7.006 -3.907 1.00 89.25 72 PRO A C 1
ATOM 621 O O . PRO A 1 72 ? -2.672 -6.478 -2.818 1.00 89.25 72 PRO A O 1
ATOM 624 N N . THR A 1 73 ? -3.391 -7.610 -4.625 1.00 88.94 73 THR A N 1
ATOM 625 C CA . THR A 1 73 ? -4.777 -7.729 -4.151 1.00 88.94 73 THR A CA 1
ATOM 626 C C . THR A 1 73 ? -4.859 -8.630 -2.920 1.00 88.94 73 THR A C 1
ATOM 628 O O . THR A 1 73 ? -5.385 -8.208 -1.890 1.00 88.94 73 THR A O 1
ATOM 631 N N . GLY A 1 74 ? -4.269 -9.825 -2.977 1.00 89.44 74 GLY A N 1
ATOM 632 C CA . GLY A 1 74 ? -4.215 -10.773 -1.868 1.00 89.44 74 GLY A CA 1
ATOM 633 C C . GLY A 1 74 ? -3.523 -10.193 -0.638 1.00 89.44 74 GLY A C 1
ATOM 634 O O . GLY A 1 74 ? -4.057 -10.291 0.464 1.00 89.44 74 GLY A O 1
ATOM 635 N N . TYR A 1 75 ? -2.393 -9.504 -0.819 1.00 88.94 75 TYR A N 1
ATOM 636 C CA . TYR A 1 75 ? -1.690 -8.822 0.269 1.00 88.94 75 TYR A CA 1
ATOM 637 C C . TYR A 1 75 ? -2.563 -7.754 0.948 1.00 88.94 75 TYR A C 1
ATOM 639 O O . TYR A 1 75 ? -2.642 -7.691 2.178 1.00 88.94 75 TYR A O 1
ATOM 647 N N . TYR A 1 76 ? -3.268 -6.937 0.162 1.00 89.50 76 TYR A N 1
ATOM 648 C CA . TYR A 1 76 ? -4.169 -5.917 0.694 1.00 89.50 76 TYR A CA 1
ATOM 649 C C . TYR A 1 76 ? -5.353 -6.529 1.463 1.00 89.50 76 TYR A C 1
ATOM 651 O O . TYR A 1 76 ? -5.650 -6.097 2.579 1.00 89.50 76 TYR A O 1
ATOM 659 N N . PHE A 1 77 ? -5.996 -7.570 0.923 1.00 88.56 77 PHE A N 1
ATOM 660 C CA . PHE A 1 77 ? -7.094 -8.260 1.609 1.00 88.56 77 PHE A CA 1
ATOM 661 C C . PHE A 1 77 ? -6.635 -8.988 2.873 1.00 88.56 77 PHE A C 1
ATOM 663 O O . PHE A 1 77 ? -7.301 -8.894 3.902 1.00 88.56 77 PHE A O 1
ATOM 670 N N . PHE A 1 78 ? -5.480 -9.654 2.834 1.00 86.88 78 PHE A N 1
ATOM 671 C CA . PHE A 1 78 ? -4.878 -10.291 4.006 1.00 86.88 78 PHE A CA 1
ATOM 672 C C . PHE A 1 78 ? -4.643 -9.277 5.129 1.00 86.88 78 PHE A C 1
ATOM 674 O O . PHE A 1 78 ? -4.942 -9.531 6.299 1.00 86.88 78 PHE A O 1
ATOM 681 N N . ARG A 1 79 ? -4.168 -8.083 4.772 1.00 85.31 79 ARG A N 1
ATOM 682 C CA . ARG A 1 79 ? -3.968 -6.993 5.721 1.00 85.31 79 ARG A CA 1
ATOM 683 C C . ARG A 1 79 ? -5.282 -6.472 6.305 1.00 85.31 79 ARG A C 1
ATOM 685 O O . ARG A 1 79 ? -5.361 -6.248 7.513 1.00 85.31 79 ARG A O 1
ATOM 692 N N . LEU A 1 80 ? -6.313 -6.290 5.481 1.00 85.25 80 LEU A N 1
ATOM 693 C CA . LEU A 1 80 ? -7.646 -5.915 5.961 1.00 85.25 80 LEU A CA 1
ATOM 694 C C . LEU A 1 80 ? -8.203 -6.960 6.933 1.00 85.25 80 LEU A C 1
ATOM 696 O O . LEU A 1 80 ? -8.657 -6.600 8.017 1.00 85.25 80 LEU A O 1
ATOM 700 N N . LEU A 1 81 ? -8.109 -8.243 6.576 1.00 82.94 81 LEU A N 1
ATOM 701 C CA . LEU A 1 81 ? -8.534 -9.353 7.428 1.00 82.94 81 LEU A CA 1
ATOM 702 C C . LEU A 1 81 ? -7.774 -9.364 8.753 1.00 82.94 81 LEU A C 1
ATOM 704 O O . LEU A 1 81 ? -8.390 -9.516 9.802 1.00 82.94 81 LEU A O 1
ATOM 708 N N . SER A 1 82 ? -6.464 -9.120 8.720 1.00 81.75 82 SER A N 1
ATOM 709 C CA . SER A 1 82 ? -5.636 -9.016 9.926 1.00 81.75 82 SER A CA 1
ATOM 710 C C . SER A 1 82 ? -6.113 -7.894 10.854 1.00 81.75 82 SER A C 1
ATOM 712 O O . SER A 1 82 ? -6.226 -8.095 12.061 1.00 81.75 82 SER A O 1
ATOM 714 N N . HIS A 1 83 ? -6.463 -6.721 10.314 1.00 80.06 83 HIS A N 1
ATOM 715 C CA . HIS A 1 83 ? -7.010 -5.622 11.117 1.00 80.06 83 HIS A CA 1
ATOM 716 C C . HIS A 1 83 ? -8.395 -5.940 11.697 1.00 80.06 83 HIS A C 1
ATOM 718 O O . HIS A 1 83 ? -8.659 -5.616 12.857 1.00 80.06 83 HIS A O 1
ATOM 724 N N . VAL A 1 84 ? -9.261 -6.601 10.923 1.00 78.62 84 VAL A N 1
ATOM 725 C CA . VAL A 1 84 ? -10.571 -7.071 11.401 1.00 78.62 84 VAL A CA 1
ATOM 726 C C . VAL A 1 84 ? -10.403 -8.104 12.511 1.00 78.62 84 VAL A C 1
ATOM 728 O O . VAL A 1 84 ? -11.063 -7.998 13.540 1.00 78.62 84 VAL A O 1
ATOM 731 N N . PHE A 1 85 ? -9.478 -9.049 12.346 1.00 77.12 85 PHE A N 1
ATOM 732 C CA . PHE A 1 85 ? -9.189 -10.084 13.330 1.00 77.12 85 PHE A CA 1
ATOM 733 C C . PHE A 1 85 ? -8.681 -9.492 14.647 1.00 77.12 85 PHE A C 1
ATOM 735 O O . PHE A 1 85 ? -9.240 -9.775 15.704 1.00 77.12 85 PHE A O 1
ATOM 742 N N . VAL A 1 86 ? -7.684 -8.601 14.594 1.00 76.88 86 VAL A N 1
ATOM 743 C CA . VAL A 1 86 ? -7.148 -7.933 15.791 1.00 76.88 86 VAL A CA 1
ATOM 744 C C . VAL A 1 86 ? -8.240 -7.158 16.523 1.00 76.88 86 VAL A C 1
ATOM 746 O O . VAL A 1 86 ? -8.329 -7.230 17.748 1.00 76.88 86 VAL A O 1
ATOM 749 N N . GLY A 1 87 ? -9.089 -6.433 15.795 1.00 73.12 87 GLY A N 1
ATOM 750 C CA . GLY A 1 87 ? -10.171 -5.679 16.416 1.00 73.12 87 GLY A CA 1
ATOM 751 C C . GLY A 1 87 ? -11.305 -6.556 16.957 1.00 73.12 87 GLY A C 1
ATOM 752 O O . GLY A 1 87 ? -11.888 -6.203 17.980 1.00 73.12 87 GLY A O 1
ATOM 753 N N . ALA A 1 88 ? -11.574 -7.714 16.343 1.00 72.38 88 ALA A N 1
ATOM 754 C CA . ALA A 1 88 ? -12.513 -8.706 16.865 1.00 72.38 88 ALA A CA 1
ATOM 755 C C . ALA A 1 88 ? -12.010 -9.329 18.178 1.00 72.38 88 ALA A C 1
ATOM 757 O O . ALA A 1 88 ? -12.764 -9.399 19.144 1.00 72.38 88 ALA A O 1
ATOM 758 N N . VAL A 1 89 ? -10.728 -9.711 18.240 1.00 73.31 89 VAL A N 1
ATOM 759 C CA . VAL A 1 89 ? -10.103 -10.299 19.439 1.00 73.31 89 VAL A CA 1
ATOM 760 C C . VAL A 1 89 ? -9.971 -9.276 20.568 1.00 73.31 89 VAL A C 1
ATOM 762 O O . VAL A 1 89 ? -10.200 -9.596 21.729 1.00 73.31 89 VAL A O 1
ATOM 765 N N . SER A 1 90 ? -9.628 -8.031 20.234 1.00 71.81 90 SER A N 1
ATOM 766 C CA . SER A 1 90 ? -9.388 -6.978 21.229 1.00 71.81 90 SER A CA 1
ATOM 767 C C . SER A 1 90 ? -10.681 -6.368 21.787 1.00 71.81 90 SER A C 1
ATOM 769 O O . SER A 1 90 ? -10.632 -5.630 22.766 1.00 71.81 90 SER A O 1
ATOM 771 N N . GLY A 1 91 ? -11.837 -6.598 21.152 1.00 67.62 91 GLY A N 1
ATOM 77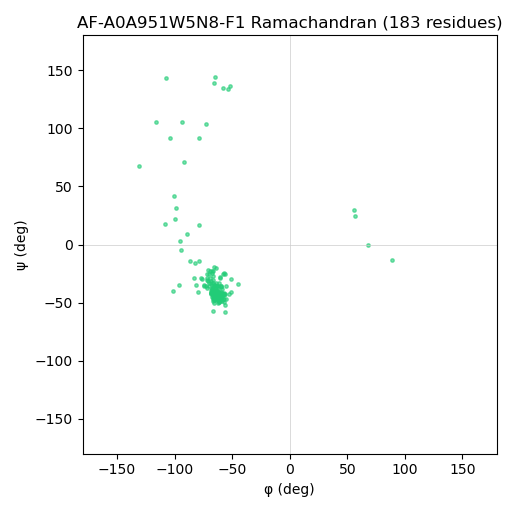2 C CA . GLY A 1 91 ? -13.126 -6.005 21.539 1.00 67.62 91 GLY A CA 1
ATOM 773 C C . GLY A 1 91 ? -13.236 -4.485 21.320 1.00 67.62 91 GLY A C 1
ATOM 774 O O . GLY A 1 91 ? -14.289 -3.894 21.565 1.00 67.62 91 GLY A O 1
ATOM 775 N N . VAL A 1 92 ? -12.183 -3.834 20.815 1.00 68.06 92 VAL A N 1
ATOM 776 C CA . VAL A 1 92 ? -12.126 -2.386 20.553 1.00 68.06 92 VAL A CA 1
ATOM 777 C C . VAL A 1 92 ? -12.568 -2.099 19.114 1.00 68.06 92 VAL A C 1
ATOM 779 O O . VAL A 1 92 ? -11.782 -1.741 18.238 1.00 68.06 92 VAL A O 1
ATOM 782 N N . SER A 1 93 ? -13.862 -2.271 18.846 1.00 62.41 93 SER A N 1
ATOM 783 C CA . SER A 1 93 ? -14.437 -2.115 17.499 1.00 62.41 93 SER A CA 1
ATOM 784 C C . SER A 1 93 ? -14.450 -0.668 16.984 1.00 62.41 93 SER A C 1
ATOM 786 O O . SER A 1 93 ? -14.466 -0.445 15.773 1.00 62.41 93 SER A O 1
ATOM 788 N N . LYS A 1 94 ? -14.407 0.328 17.882 1.00 61.91 94 LYS A N 1
ATOM 789 C CA . LYS A 1 94 ? -14.453 1.758 17.520 1.00 61.91 94 LYS A CA 1
ATOM 790 C C . LYS A 1 94 ? -13.182 2.248 16.815 1.00 61.91 94 LYS A C 1
ATOM 792 O O . LYS A 1 94 ? -13.296 3.056 15.896 1.00 61.91 94 LYS A O 1
ATOM 797 N N . ASP A 1 95 ? -12.019 1.704 17.168 1.00 67.31 95 ASP A N 1
ATOM 798 C CA . ASP A 1 95 ? -10.718 2.116 16.608 1.00 67.31 95 ASP A CA 1
ATOM 799 C C . ASP A 1 95 ? -10.381 1.366 15.302 1.00 67.31 95 ASP A C 1
ATOM 801 O O . ASP A 1 95 ? -9.512 1.761 14.522 1.00 67.31 95 ASP A O 1
ATOM 805 N N . LEU A 1 96 ? -11.117 0.288 15.020 1.00 70.12 96 LEU A N 1
ATOM 806 C CA . LEU A 1 96 ? -10.940 -0.574 13.852 1.00 70.12 96 LEU A CA 1
ATOM 807 C C . LEU A 1 96 ? -11.208 0.192 12.547 1.00 70.12 96 LEU A C 1
ATOM 809 O O . LEU A 1 96 ? -10.408 0.141 11.611 1.00 70.12 96 LEU A O 1
ATOM 813 N N . GLY A 1 97 ? -12.288 0.979 12.509 1.00 70.38 97 GLY A N 1
ATOM 814 C CA . GLY A 1 97 ? -12.647 1.782 11.337 1.00 70.38 97 GLY A CA 1
ATOM 815 C C . GLY A 1 97 ? -11.582 2.814 10.959 1.00 70.38 97 GLY A C 1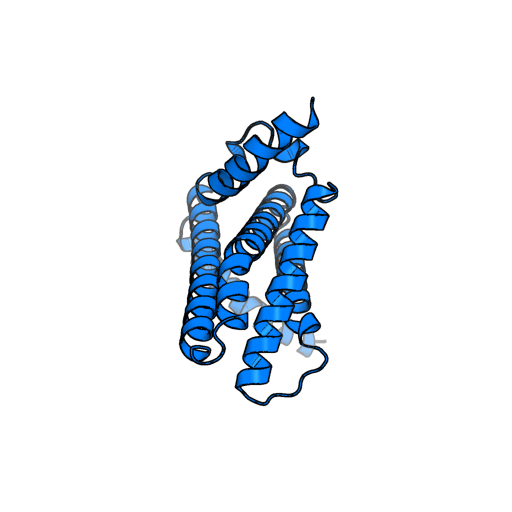
ATOM 816 O O . GLY A 1 97 ? -11.416 3.135 9.784 1.00 70.38 97 GLY A O 1
ATOM 817 N N . GLU A 1 98 ? -10.814 3.297 11.931 1.00 71.00 98 GLU A N 1
ATOM 818 C CA . GLU A 1 98 ? -9.771 4.296 11.704 1.00 71.00 98 GLU A CA 1
ATOM 819 C C . GLU A 1 98 ? -8.495 3.685 11.141 1.00 71.00 98 GLU A C 1
ATOM 821 O O . GLU A 1 98 ? -7.907 4.237 10.211 1.00 71.00 98 GLU A O 1
ATOM 826 N N . ASN A 1 99 ? -8.104 2.515 11.648 1.00 74.31 99 ASN A N 1
ATOM 827 C CA . ASN A 1 99 ? -6.969 1.763 11.118 1.00 74.31 99 ASN A CA 1
ATOM 828 C C . ASN A 1 99 ? -7.220 1.299 9.679 1.00 74.31 99 ASN A C 1
ATOM 830 O O . ASN A 1 99 ? -6.323 1.375 8.834 1.00 74.31 99 ASN A O 1
ATOM 834 N N . ILE A 1 100 ? -8.449 0.876 9.373 1.00 79.81 100 ILE A N 1
ATOM 835 C CA . ILE A 1 100 ? -8.840 0.533 8.004 1.00 79.81 100 ILE A CA 1
ATOM 836 C C . ILE A 1 100 ? -8.814 1.788 7.119 1.00 79.81 100 ILE A C 1
ATOM 838 O O . ILE A 1 100 ? -8.208 1.773 6.047 1.00 79.81 100 ILE A O 1
ATOM 842 N N . PHE A 1 101 ? -9.402 2.899 7.568 1.00 79.38 101 PHE A N 1
ATOM 843 C CA . PHE A 1 101 ? -9.382 4.154 6.815 1.00 79.38 101 PHE A CA 1
ATOM 844 C C . PHE A 1 101 ? -7.949 4.631 6.510 1.00 79.38 101 PHE A C 1
ATOM 846 O O . PHE A 1 101 ? -7.641 5.030 5.384 1.00 79.38 101 PHE A O 1
ATOM 853 N N . LEU A 1 102 ? -7.048 4.535 7.488 1.00 78.50 102 LEU A N 1
ATOM 854 C CA . LEU A 1 102 ? -5.638 4.880 7.330 1.00 78.50 102 LEU A CA 1
ATOM 855 C C . LEU A 1 102 ? -4.925 3.944 6.344 1.00 78.50 102 LEU A C 1
ATOM 857 O O . LEU A 1 102 ? -4.144 4.407 5.513 1.00 78.50 102 LEU A O 1
ATOM 861 N N . THR A 1 103 ? -5.237 2.648 6.384 1.00 82.62 103 THR A N 1
ATOM 862 C CA . THR A 1 103 ? -4.709 1.662 5.430 1.00 82.62 103 THR A CA 1
ATOM 863 C C . THR A 1 103 ? -5.131 1.991 3.996 1.00 82.62 103 THR A C 1
ATOM 865 O O . THR A 1 103 ? -4.278 2.021 3.109 1.00 82.62 103 THR A O 1
ATOM 868 N N . ASN A 1 104 ? -6.403 2.332 3.770 1.00 86.06 104 ASN A N 1
ATOM 869 C CA . ASN A 1 104 ? -6.900 2.712 2.441 1.00 86.06 104 ASN A CA 1
ATOM 870 C C . ASN A 1 104 ? -6.278 4.011 1.946 1.00 86.06 104 ASN A C 1
ATOM 872 O O . ASN A 1 104 ? -5.836 4.096 0.806 1.00 86.06 104 ASN A O 1
ATOM 876 N N . THR A 1 105 ? -6.185 5.009 2.822 1.00 83.94 105 THR A N 1
ATOM 877 C CA . THR A 1 105 ? -5.561 6.294 2.498 1.00 83.94 105 THR A CA 1
ATOM 878 C C . THR A 1 105 ? -4.128 6.094 2.006 1.00 83.94 105 THR A C 1
ATOM 880 O O . THR A 1 105 ? -3.722 6.690 1.012 1.00 83.94 105 THR A O 1
ATOM 883 N N . ILE A 1 106 ? -3.366 5.213 2.655 1.00 84.12 106 ILE A N 1
ATOM 884 C CA . ILE A 1 106 ? -1.986 4.945 2.250 1.00 84.12 106 ILE A CA 1
ATOM 885 C C . ILE A 1 106 ? -1.931 4.148 0.947 1.00 84.12 106 ILE A C 1
ATOM 887 O O . ILE A 1 106 ? -1.097 4.461 0.103 1.00 84.12 106 ILE A O 1
ATOM 891 N N . ALA A 1 107 ? -2.842 3.195 0.732 1.00 88.56 107 ALA A N 1
ATOM 892 C CA . ALA A 1 107 ? -2.967 2.520 -0.559 1.00 88.56 107 ALA A CA 1
ATOM 893 C C . ALA A 1 107 ? -3.221 3.529 -1.697 1.00 88.56 107 ALA A C 1
ATOM 895 O O . ALA A 1 107 ? -2.547 3.476 -2.723 1.00 88.56 107 ALA A O 1
ATOM 896 N N . HIS A 1 108 ? -4.099 4.518 -1.496 1.00 89.44 108 HIS A N 1
ATOM 897 C CA . HIS A 1 108 ? -4.337 5.569 -2.493 1.00 89.44 108 HIS A CA 1
ATOM 898 C C . HIS A 1 108 ? -3.084 6.395 -2.776 1.00 89.44 108 HIS A C 1
ATOM 900 O O . HIS A 1 108 ? -2.769 6.664 -3.931 1.00 89.44 108 HIS A O 1
ATOM 906 N N . ILE A 1 109 ? -2.360 6.792 -1.728 1.00 87.19 109 ILE A N 1
ATOM 907 C CA . ILE A 1 109 ? -1.137 7.589 -1.857 1.00 87.19 109 ILE A CA 1
ATOM 908 C C . ILE A 1 109 ? -0.068 6.804 -2.617 1.00 87.19 109 ILE A C 1
ATOM 910 O O . ILE A 1 109 ? 0.547 7.351 -3.528 1.00 87.19 109 ILE A O 1
ATOM 914 N N . ILE A 1 110 ? 0.110 5.520 -2.296 1.00 89.12 110 ILE A N 1
ATOM 915 C CA . ILE A 1 110 ? 1.023 4.630 -3.020 1.00 89.12 110 ILE A CA 1
ATOM 916 C C . ILE A 1 110 ? 0.622 4.546 -4.489 1.00 89.12 110 ILE A C 1
ATOM 918 O O . ILE A 1 110 ? 1.481 4.722 -5.349 1.00 89.12 110 ILE A O 1
ATOM 922 N N . GLY A 1 111 ? -0.661 4.315 -4.779 1.00 90.69 111 GLY A N 1
ATOM 923 C CA . GLY A 1 111 ? -1.171 4.230 -6.146 1.00 90.69 111 GLY A CA 1
ATOM 924 C C . GLY A 1 111 ? -0.847 5.488 -6.947 1.00 90.69 111 GLY A C 1
ATOM 925 O O . GLY A 1 111 ? -0.195 5.404 -7.983 1.00 90.69 111 GLY A O 1
ATOM 926 N N . VAL A 1 112 ? -1.194 6.660 -6.409 1.00 90.75 112 VAL A N 1
ATOM 927 C CA . VAL A 1 112 ? -0.984 7.954 -7.075 1.00 90.75 112 VAL A CA 1
ATOM 928 C C . VAL A 1 112 ? 0.500 8.276 -7.261 1.00 90.75 112 VAL A C 1
ATOM 930 O O . VAL A 1 112 ? 0.900 8.671 -8.355 1.00 90.75 112 VAL A O 1
ATOM 933 N N . ILE A 1 113 ? 1.330 8.092 -6.227 1.00 90.00 113 ILE A N 1
ATOM 934 C CA . ILE A 1 113 ? 2.775 8.361 -6.308 1.00 90.00 113 ILE A CA 1
ATOM 935 C C . ILE A 1 113 ? 3.448 7.410 -7.300 1.00 90.00 113 ILE A C 1
ATOM 937 O O . ILE A 1 113 ? 4.365 7.821 -8.001 1.00 90.00 113 ILE A O 1
ATOM 941 N N . SER A 1 114 ? 2.986 6.165 -7.404 1.00 90.50 114 SER A N 1
ATOM 942 C CA . SER A 1 114 ? 3.601 5.148 -8.263 1.00 90.50 114 SER A CA 1
ATOM 943 C C . SER A 1 114 ? 3.384 5.390 -9.761 1.00 90.50 114 SER A C 1
ATOM 945 O O . SER A 1 114 ? 4.183 4.910 -10.561 1.00 90.50 114 SER A O 1
ATOM 947 N N . ILE A 1 115 ? 2.356 6.151 -10.162 1.00 93.06 115 ILE A N 1
ATOM 948 C CA . ILE A 1 115 ? 2.037 6.429 -11.576 1.00 93.06 115 ILE A CA 1
ATOM 949 C C . ILE A 1 115 ? 3.222 7.047 -12.344 1.00 93.06 115 ILE A C 1
ATOM 951 O O . ILE A 1 115 ? 3.632 6.457 -13.345 1.00 93.06 115 ILE A O 1
ATOM 955 N N . PRO A 1 116 ? 3.797 8.199 -11.935 1.00 93.25 116 PRO A N 1
ATOM 956 C CA . PRO A 1 116 ? 4.904 8.814 -12.672 1.00 93.25 116 PRO A CA 1
ATOM 957 C C . PRO A 1 116 ? 6.156 7.931 -12.716 1.00 93.25 116 PRO A C 1
ATOM 959 O O . PRO A 1 116 ? 6.829 7.890 -13.744 1.00 93.25 116 PRO A O 1
ATOM 962 N N . PHE A 1 117 ? 6.451 7.187 -11.645 1.00 92.62 117 PHE A N 1
ATOM 963 C CA . PHE A 1 117 ? 7.595 6.269 -11.612 1.00 92.62 117 PHE A CA 1
ATOM 964 C C . PHE A 1 117 ? 7.407 5.084 -12.556 1.00 92.62 117 PHE A C 1
ATOM 966 O O . PHE A 1 117 ? 8.331 4.716 -13.277 1.00 92.62 117 PHE A O 1
ATOM 973 N N . LEU A 1 118 ? 6.206 4.509 -12.586 1.00 93.50 118 LEU A N 1
ATOM 974 C CA . LEU A 1 118 ? 5.891 3.400 -13.475 1.00 93.50 118 LEU A CA 1
ATOM 975 C C . LEU A 1 118 ? 5.915 3.838 -14.940 1.00 93.50 118 LEU A C 1
ATOM 977 O O . LEU A 1 118 ? 6.455 3.127 -15.783 1.00 93.50 118 LEU A O 1
ATOM 981 N N . LEU A 1 119 ? 5.391 5.029 -15.238 1.00 94.19 119 LEU A N 1
ATOM 982 C CA . LEU A 1 119 ? 5.462 5.602 -16.578 1.00 94.19 119 LEU A CA 1
ATOM 983 C C . LEU A 1 119 ? 6.923 5.807 -17.008 1.00 94.19 119 LEU A C 1
ATOM 985 O O . LEU A 1 119 ? 7.307 5.378 -18.093 1.00 94.19 119 LEU A O 1
ATOM 989 N N . ALA A 1 120 ? 7.757 6.388 -16.140 1.00 94.12 120 ALA A N 1
ATOM 990 C CA . ALA A 1 120 ? 9.182 6.570 -16.408 1.00 94.12 120 ALA A CA 1
ATOM 991 C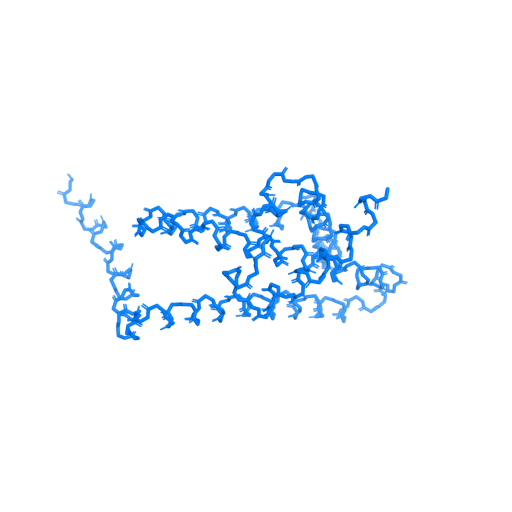 C . ALA A 1 120 ? 9.915 5.238 -16.656 1.00 94.12 120 ALA A C 1
ATOM 993 O O . ALA A 1 120 ? 10.783 5.181 -17.532 1.00 94.12 120 ALA A O 1
ATOM 994 N N . TRP A 1 121 ? 9.538 4.174 -15.938 1.00 94.75 121 TRP A N 1
ATOM 995 C CA . TRP A 1 121 ? 10.086 2.832 -16.132 1.00 94.75 121 TRP A CA 1
ATOM 996 C C . TRP A 1 121 ? 9.689 2.243 -17.489 1.00 94.75 121 TRP A C 1
ATOM 998 O O . TRP A 1 121 ? 10.556 1.792 -18.233 1.00 94.75 121 TRP A O 1
ATOM 1008 N N . ILE A 1 122 ? 8.407 2.304 -17.858 1.00 93.12 122 ILE A N 1
ATOM 1009 C CA . ILE A 1 122 ? 7.922 1.783 -19.147 1.00 93.12 122 ILE A CA 1
ATOM 1010 C C . ILE A 1 122 ? 8.624 2.474 -20.326 1.00 93.12 122 ILE A C 1
ATOM 1012 O O . ILE A 1 122 ? 8.965 1.812 -21.303 1.00 93.12 122 ILE A O 1
ATOM 1016 N N . LEU A 1 123 ? 8.884 3.783 -20.230 1.00 95.19 123 LEU A N 1
ATOM 1017 C CA . LEU A 1 123 ? 9.610 4.525 -21.267 1.00 95.19 123 LEU A CA 1
ATOM 1018 C C . LEU A 1 123 ? 11.111 4.190 -21.316 1.00 95.19 123 LEU A C 1
ATOM 1020 O O . LEU A 1 123 ? 11.730 4.355 -22.363 1.00 95.19 123 LEU A O 1
ATOM 1024 N N . ASN A 1 124 ? 11.703 3.737 -20.207 1.00 94.81 124 ASN A N 1
ATOM 1025 C CA . ASN A 1 124 ? 13.144 3.508 -20.087 1.00 94.81 124 ASN A CA 1
ATOM 1026 C C . ASN A 1 124 ? 13.460 2.118 -19.500 1.00 94.81 124 ASN A C 1
ATOM 1028 O O . ASN A 1 124 ? 14.017 2.015 -18.399 1.00 94.81 124 ASN A O 1
ATOM 1032 N N . PRO A 1 125 ? 13.172 1.025 -20.233 1.00 91.12 125 PRO A N 1
ATOM 1033 C CA . PRO A 1 125 ? 13.364 -0.338 -19.732 1.00 91.12 125 PRO A CA 1
ATOM 1034 C C . PRO A 1 125 ? 14.837 -0.683 -19.457 1.00 91.12 125 PRO A C 1
ATOM 1036 O O . PRO A 1 125 ? 15.124 -1.573 -18.657 1.00 91.12 125 PRO A O 1
ATOM 1039 N N . GLN A 1 126 ? 15.787 0.044 -20.052 1.00 93.31 126 GLN A N 1
ATOM 1040 C CA . GLN A 1 126 ? 17.226 -0.147 -19.828 1.00 93.31 126 GLN A CA 1
ATOM 1041 C C . GLN A 1 126 ? 17.637 0.072 -18.360 1.00 93.31 126 GLN A C 1
ATOM 1043 O O . GLN A 1 126 ? 18.574 -0.560 -17.882 1.00 93.31 126 GLN A O 1
ATOM 1048 N N . TYR A 1 127 ? 16.905 0.911 -17.620 1.00 93.50 127 TYR A N 1
ATOM 1049 C CA . TYR A 1 127 ? 17.190 1.238 -16.219 1.00 93.50 127 TYR A CA 1
ATOM 1050 C C . TYR A 1 127 ? 16.318 0.458 -15.225 1.00 93.50 127 TYR A C 1
ATOM 1052 O O . TYR A 1 127 ? 16.149 0.886 -14.083 1.00 93.50 127 TYR A O 1
ATOM 1060 N N . SER A 1 128 ? 15.770 -0.693 -15.635 1.00 92.06 128 SER A N 1
ATOM 1061 C CA . SER A 1 128 ? 14.806 -1.465 -14.835 1.00 92.06 128 SER A CA 1
ATOM 1062 C C . SER A 1 128 ? 15.269 -1.740 -13.403 1.00 92.06 128 SER A C 1
ATOM 1064 O O . SER A 1 128 ? 14.484 -1.587 -12.473 1.00 92.06 128 SER A O 1
ATOM 1066 N N . ILE A 1 129 ? 16.550 -2.063 -13.195 1.00 93.88 129 ILE A N 1
ATOM 1067 C CA . ILE A 1 129 ? 17.067 -2.374 -11.857 1.00 93.88 129 ILE A CA 1
ATOM 1068 C C . ILE A 1 129 ? 16.952 -1.197 -10.877 1.00 93.88 129 ILE A C 1
ATOM 1070 O O . ILE A 1 129 ? 16.605 -1.397 -9.715 1.00 93.88 129 ILE A O 1
ATOM 1074 N N . TYR A 1 130 ? 17.159 0.037 -11.345 1.00 94.44 130 TYR A N 1
ATOM 1075 C CA . TYR A 1 130 ? 17.033 1.230 -10.507 1.00 94.44 130 TYR A CA 1
ATOM 1076 C C . TYR A 1 130 ? 15.577 1.470 -10.108 1.00 94.44 130 TYR A C 1
ATOM 1078 O O . TYR A 1 130 ? 15.299 1.757 -8.945 1.00 94.44 130 TYR A O 1
ATOM 1086 N N . PHE A 1 131 ? 14.638 1.289 -11.043 1.00 93.25 131 PHE A N 1
ATOM 1087 C CA . PHE A 1 131 ? 13.212 1.408 -10.747 1.00 93.25 131 PHE A CA 1
ATOM 1088 C C . PHE A 1 131 ? 12.746 0.347 -9.748 1.00 93.25 131 PHE A C 1
ATOM 1090 O O . PHE A 1 131 ? 12.034 0.693 -8.809 1.00 93.25 131 PHE A O 1
ATOM 1097 N N . ILE A 1 132 ? 13.200 -0.906 -9.876 1.00 93.38 132 ILE A N 1
ATOM 1098 C CA . ILE A 1 132 ? 12.892 -1.975 -8.911 1.00 93.38 132 ILE A CA 1
ATOM 1099 C C . ILE A 1 132 ? 13.340 -1.572 -7.502 1.00 93.38 132 ILE A C 1
ATOM 1101 O O . ILE A 1 132 ? 12.543 -1.634 -6.566 1.00 93.38 132 ILE A O 1
ATOM 1105 N N . VAL A 1 133 ? 14.583 -1.104 -7.345 1.00 93.56 133 VAL A N 1
ATOM 1106 C CA . VAL A 1 133 ? 15.116 -0.671 -6.042 1.00 93.56 133 VAL A CA 1
ATOM 1107 C C . VAL A 1 133 ? 14.309 0.497 -5.470 1.00 93.56 133 VAL A C 1
ATOM 1109 O O . VAL A 1 133 ? 13.962 0.479 -4.290 1.00 93.56 133 VAL A O 1
ATOM 1112 N N . ILE A 1 134 ? 13.955 1.484 -6.299 1.00 91.62 134 ILE A N 1
ATOM 1113 C CA . ILE A 1 134 ? 13.129 2.626 -5.885 1.00 91.62 134 ILE A CA 1
ATOM 1114 C C . ILE A 1 134 ? 11.744 2.160 -5.422 1.00 91.62 134 ILE A C 1
ATOM 1116 O O . ILE A 1 134 ? 11.281 2.594 -4.369 1.00 91.62 134 ILE A O 1
ATOM 1120 N N . PHE A 1 135 ? 11.090 1.258 -6.159 1.00 90.44 135 PHE A N 1
ATOM 1121 C CA . PHE A 1 135 ? 9.781 0.725 -5.780 1.00 90.44 135 PHE A CA 1
ATOM 1122 C C . PHE A 1 135 ? 9.843 -0.048 -4.462 1.00 90.44 135 PHE A C 1
ATOM 1124 O O . PHE A 1 135 ? 9.046 0.221 -3.564 1.00 90.44 135 PHE A O 1
ATOM 1131 N N . VAL A 1 136 ? 10.822 -0.939 -4.296 1.00 90.31 136 VAL A N 1
ATOM 1132 C CA . VAL A 1 136 ? 11.031 -1.667 -3.034 1.00 90.31 136 VAL A CA 1
ATOM 1133 C C . VAL A 1 136 ? 11.270 -0.692 -1.879 1.00 90.31 136 VAL A C 1
ATOM 1135 O O . VAL A 1 136 ? 10.687 -0.855 -0.807 1.00 90.31 136 VAL A O 1
ATOM 1138 N N . PHE A 1 137 ? 12.061 0.360 -2.100 1.00 91.31 137 PHE A N 1
ATOM 1139 C CA . PHE A 1 137 ? 12.331 1.380 -1.090 1.00 91.31 137 PHE A CA 1
ATOM 1140 C C . PHE A 1 137 ? 11.079 2.187 -0.715 1.00 91.31 137 PHE A C 1
ATOM 1142 O O . PHE A 1 137 ? 10.793 2.345 0.470 1.00 91.31 137 PHE A O 1
ATOM 1149 N N . ILE A 1 138 ? 10.298 2.659 -1.693 1.00 87.31 138 ILE A N 1
ATOM 1150 C CA . ILE A 1 138 ? 9.062 3.426 -1.459 1.00 87.31 138 ILE A CA 1
ATOM 1151 C C . ILE A 1 138 ? 8.040 2.584 -0.688 1.00 87.31 138 ILE A C 1
ATOM 1153 O O . ILE A 1 138 ? 7.504 3.041 0.325 1.00 87.31 138 ILE A O 1
ATOM 1157 N N . PHE A 1 139 ? 7.789 1.349 -1.133 1.00 85.56 139 PHE A N 1
ATOM 1158 C CA . PHE A 1 139 ? 6.859 0.442 -0.458 1.00 85.56 139 PHE A CA 1
ATOM 1159 C C . PHE A 1 139 ? 7.350 0.093 0.954 1.00 85.56 139 PHE A C 1
ATOM 1161 O O . PHE A 1 139 ? 6.572 0.157 1.907 1.00 85.56 139 PHE A O 1
ATOM 1168 N N . GLY A 1 140 ? 8.643 -0.204 1.114 1.00 85.38 140 GLY A N 1
ATOM 1169 C CA . GLY A 1 140 ? 9.253 -0.503 2.409 1.00 85.38 140 GLY A CA 1
ATOM 1170 C C . GLY A 1 140 ? 9.152 0.660 3.398 1.00 85.38 140 GLY A C 1
ATOM 1171 O O . GLY A 1 140 ? 8.689 0.476 4.523 1.00 85.38 140 GLY A O 1
ATOM 1172 N N . LEU A 1 141 ? 9.507 1.876 2.975 1.00 85.50 141 LEU A N 1
ATOM 1173 C CA . LEU A 1 141 ? 9.457 3.073 3.817 1.00 85.50 141 LEU A CA 1
ATOM 1174 C C . LEU A 1 141 ? 8.023 3.372 4.269 1.00 85.50 141 LEU A C 1
ATOM 1176 O O . LEU A 1 141 ? 7.788 3.629 5.450 1.00 85.50 141 LEU A O 1
ATOM 1180 N N . LEU A 1 142 ? 7.043 3.272 3.366 1.00 80.75 142 LEU A N 1
ATOM 1181 C CA . LEU A 1 142 ? 5.634 3.496 3.700 1.00 80.75 142 LEU A CA 1
ATOM 1182 C C . LEU A 1 142 ? 5.088 2.440 4.670 1.00 80.75 142 LEU A C 1
ATOM 1184 O O . LEU A 1 142 ? 4.317 2.783 5.570 1.00 80.75 142 LEU A O 1
ATOM 1188 N N . HIS A 1 143 ? 5.524 1.184 4.555 1.00 79.06 143 HIS A N 1
ATOM 1189 C CA . HIS A 1 143 ? 5.189 0.143 5.528 1.00 79.06 143 HIS A CA 1
ATOM 1190 C C . HIS A 1 143 ? 5.815 0.391 6.901 1.00 79.06 143 HIS A C 1
ATOM 1192 O O . HIS A 1 143 ? 5.124 0.286 7.916 1.00 79.06 143 HIS A O 1
ATOM 1198 N N . ILE A 1 144 ? 7.086 0.793 6.954 1.00 81.00 144 ILE A N 1
ATOM 1199 C CA . ILE A 1 144 ? 7.751 1.150 8.214 1.00 81.00 144 ILE A CA 1
ATOM 1200 C C . ILE A 1 144 ? 7.042 2.343 8.868 1.00 81.00 144 ILE A C 1
ATOM 1202 O O . ILE A 1 144 ? 6.738 2.299 10.060 1.00 81.00 144 ILE A O 1
ATOM 1206 N N . ALA A 1 145 ? 6.691 3.370 8.089 1.00 77.44 145 ALA A N 1
ATOM 1207 C CA . ALA A 1 145 ? 5.963 4.537 8.579 1.00 77.44 145 ALA A CA 1
ATOM 1208 C C . ALA A 1 145 ? 4.594 4.165 9.179 1.00 77.44 145 ALA A C 1
ATOM 1210 O O . ALA A 1 145 ? 4.171 4.749 10.178 1.00 77.44 145 ALA A O 1
ATOM 1211 N N . GLN A 1 146 ? 3.905 3.169 8.615 1.00 73.94 146 GLN A N 1
ATOM 1212 C CA . GLN A 1 146 ? 2.656 2.645 9.173 1.00 73.94 146 GLN A CA 1
ATOM 1213 C C . GLN A 1 146 ? 2.863 1.937 10.509 1.00 73.94 146 GLN A C 1
ATOM 1215 O O . GLN A 1 146 ? 2.114 2.202 11.449 1.00 73.94 146 GLN A O 1
ATOM 1220 N N . ILE A 1 147 ? 3.871 1.065 10.600 1.00 77.00 147 ILE A N 1
ATOM 1221 C CA . ILE A 1 147 ? 4.202 0.349 11.839 1.00 77.00 147 ILE A CA 1
ATOM 1222 C C . ILE A 1 147 ? 4.556 1.358 12.933 1.00 77.00 147 ILE A C 1
ATOM 1224 O O . ILE A 1 147 ? 4.014 1.291 14.035 1.00 77.00 147 ILE A O 1
ATOM 1228 N N . TRP A 1 148 ? 5.387 2.350 12.607 1.00 76.81 148 TRP A N 1
ATOM 1229 C CA . TRP A 1 148 ? 5.752 3.424 13.527 1.00 76.81 148 TRP A CA 1
ATOM 1230 C C . TRP A 1 148 ? 4.533 4.216 13.993 1.00 76.81 148 TRP A C 1
ATOM 1232 O O . TRP A 1 148 ? 4.384 4.465 15.185 1.00 76.81 148 TRP A O 1
ATOM 1242 N N . ARG A 1 149 ? 3.612 4.583 13.094 1.00 70.00 149 ARG A N 1
ATOM 1243 C CA . ARG A 1 149 ? 2.379 5.282 13.491 1.00 70.00 149 ARG A CA 1
ATOM 1244 C C . ARG A 1 149 ? 1.492 4.428 14.394 1.00 70.00 149 ARG A C 1
ATOM 1246 O O . ARG A 1 149 ? 0.997 4.954 15.386 1.00 70.00 149 ARG A O 1
ATOM 1253 N N . GLY A 1 150 ? 1.328 3.138 14.095 1.00 67.88 150 GLY A N 1
ATOM 1254 C CA . GLY A 1 150 ? 0.612 2.203 14.970 1.00 67.88 150 GLY A CA 1
ATOM 1255 C C . GLY A 1 150 ? 1.237 2.145 16.364 1.00 67.88 150 GLY A C 1
ATOM 1256 O O . GLY A 1 150 ? 0.535 2.237 17.370 1.00 67.88 150 GLY A O 1
ATOM 1257 N N . PHE A 1 151 ? 2.568 2.120 16.416 1.00 69.31 151 PHE A N 1
ATOM 1258 C CA . PHE A 1 151 ? 3.333 2.166 17.653 1.00 69.31 151 PHE A CA 1
ATOM 1259 C C . PHE A 1 151 ? 3.113 3.472 18.445 1.00 69.31 151 PHE A C 1
ATOM 1261 O O . PHE A 1 151 ? 2.803 3.436 19.635 1.00 69.31 151 PHE A O 1
ATOM 1268 N N . PHE A 1 152 ? 3.186 4.637 17.792 1.00 69.38 152 PHE A N 1
ATOM 1269 C CA . PHE A 1 152 ? 2.933 5.936 18.431 1.00 69.38 152 PHE A CA 1
ATOM 1270 C C . PHE A 1 152 ? 1.495 6.085 18.951 1.00 69.38 152 PHE A C 1
ATOM 1272 O O . PHE A 1 152 ? 1.284 6.703 19.996 1.00 69.38 152 PHE A O 1
ATOM 1279 N N . ILE A 1 153 ? 0.503 5.533 18.244 1.00 65.44 153 ILE A N 1
ATOM 1280 C CA . ILE A 1 153 ? -0.897 5.531 18.695 1.00 65.44 153 ILE A CA 1
ATOM 1281 C C . ILE A 1 153 ? -1.043 4.682 19.963 1.00 65.44 153 ILE A C 1
ATOM 1283 O O . ILE A 1 153 ? -1.645 5.148 20.931 1.00 65.44 153 ILE A O 1
ATOM 1287 N N . ALA A 1 154 ? -0.434 3.492 19.998 1.00 65.69 154 ALA A N 1
ATOM 1288 C CA . ALA A 1 154 ? -0.414 2.649 21.193 1.00 65.69 154 ALA A CA 1
ATOM 1289 C C . ALA A 1 154 ? 0.247 3.363 22.386 1.00 65.69 154 ALA A C 1
ATOM 1291 O O . ALA A 1 154 ? -0.283 3.330 23.498 1.00 65.69 154 ALA A O 1
ATOM 1292 N N . LEU A 1 155 ? 1.346 4.086 22.137 1.00 65.25 155 LEU A N 1
ATOM 1293 C CA . LEU A 1 155 ? 2.037 4.884 23.152 1.00 65.25 155 LEU A CA 1
ATOM 1294 C C . LEU A 1 155 ? 1.142 5.981 23.743 1.00 65.25 155 LEU A C 1
ATOM 1296 O O . LEU A 1 155 ? 1.111 6.202 24.953 1.00 65.25 155 LEU A O 1
ATOM 1300 N N . ARG A 1 156 ? 0.410 6.687 22.874 1.00 63.94 156 ARG A N 1
ATOM 1301 C CA . ARG A 1 156 ? -0.431 7.827 23.252 1.00 63.94 156 ARG A CA 1
ATOM 1302 C C . ARG A 1 156 ? -1.667 7.414 24.050 1.00 63.94 156 ARG A C 1
ATOM 1304 O O . ARG A 1 156 ? -2.156 8.211 24.845 1.00 63.94 156 ARG A O 1
ATOM 1311 N N . ASN A 1 157 ? -2.130 6.177 23.891 1.00 64.12 157 ASN A N 1
ATOM 1312 C CA . ASN A 1 157 ? -3.234 5.613 24.668 1.00 64.12 157 ASN A CA 1
ATOM 1313 C C . ASN A 1 157 ? -2.818 5.155 26.085 1.00 64.12 157 ASN A C 1
ATOM 1315 O O . ASN A 1 157 ? -3.563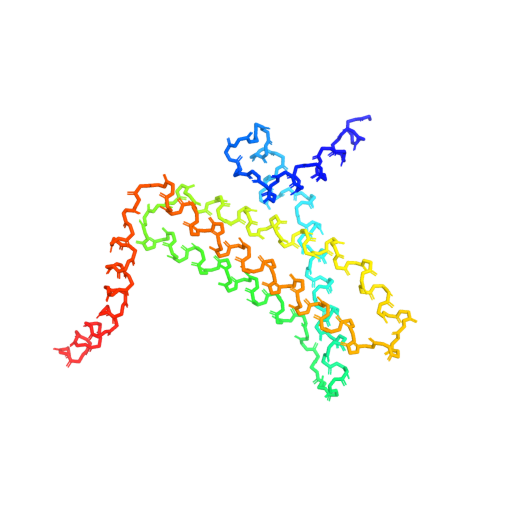 4.422 26.729 1.00 64.12 157 ASN A O 1
ATOM 1319 N N . ASN A 1 158 ? -1.663 5.605 26.604 1.00 58.88 158 ASN A N 1
ATOM 1320 C CA . ASN A 1 158 ? -1.168 5.303 27.957 1.00 58.88 158 ASN A CA 1
ATOM 1321 C C . ASN A 1 158 ? -1.025 3.801 28.257 1.00 58.88 158 ASN A C 1
ATOM 1323 O O . ASN A 1 158 ? -1.006 3.381 29.418 1.00 58.88 158 ASN A O 1
ATOM 1327 N N . ILE A 1 159 ? -0.858 2.979 27.222 1.00 57.09 159 ILE A N 1
ATOM 1328 C CA . ILE A 1 159 ? -0.444 1.595 27.403 1.00 57.09 159 ILE A CA 1
ATOM 1329 C C . ILE A 1 159 ? 1.030 1.659 27.799 1.00 57.09 159 ILE A C 1
ATOM 1331 O O . ILE A 1 159 ? 1.898 1.954 26.977 1.00 57.09 159 ILE A O 1
ATOM 1335 N N . ARG A 1 160 ? 1.321 1.466 29.092 1.00 56.16 160 ARG A N 1
ATOM 1336 C CA . ARG A 1 160 ? 2.705 1.446 29.591 1.00 56.16 160 ARG A CA 1
ATOM 1337 C C . ARG A 1 160 ? 3.478 0.419 28.757 1.00 56.16 160 ARG A C 1
ATOM 1339 O O . ARG A 1 160 ? 2.977 -0.685 28.588 1.00 56.16 160 ARG A O 1
ATOM 1346 N N . TRP A 1 161 ? 4.678 0.750 28.273 1.00 52.91 161 TRP A N 1
ATOM 1347 C CA . TRP A 1 161 ? 5.526 -0.140 27.452 1.00 52.91 161 TRP A CA 1
ATOM 1348 C C . TRP A 1 161 ? 5.626 -1.577 27.989 1.00 52.91 161 TRP A C 1
ATOM 1350 O O . TRP A 1 161 ? 5.650 -2.529 27.213 1.00 52.91 161 TRP A O 1
ATOM 1360 N N . TYR A 1 162 ? 5.607 -1.727 29.317 1.00 57.12 162 TYR A N 1
ATOM 1361 C CA . TYR A 1 162 ? 5.530 -3.019 29.995 1.00 57.12 162 TYR A CA 1
ATOM 1362 C C . TYR A 1 162 ? 4.357 -3.890 29.517 1.00 57.12 162 TYR A C 1
ATOM 1364 O O . TYR A 1 162 ? 4.549 -5.071 29.267 1.00 57.12 162 TYR A O 1
ATOM 1372 N N . TYR A 1 163 ? 3.165 -3.319 29.323 1.00 59.44 163 TYR A N 1
ATOM 1373 C CA . TYR A 1 163 ? 2.003 -4.051 28.821 1.00 59.44 163 TYR A CA 1
ATOM 1374 C C . TYR A 1 163 ? 2.184 -4.520 27.380 1.00 59.44 163 TYR A C 1
ATOM 1376 O O . TYR A 1 163 ? 1.702 -5.593 27.063 1.00 59.44 163 TYR A O 1
ATOM 1384 N N . ILE A 1 164 ? 2.890 -3.780 26.517 1.00 64.75 164 ILE A N 1
ATOM 1385 C CA . ILE A 1 164 ? 3.145 -4.227 25.135 1.00 64.75 164 ILE A CA 1
ATOM 1386 C C . ILE A 1 164 ? 4.023 -5.482 25.145 1.00 64.75 164 ILE A C 1
ATOM 1388 O O . ILE A 1 164 ? 3.695 -6.460 24.482 1.00 64.75 164 ILE A O 1
ATOM 1392 N N . ILE A 1 165 ? 5.098 -5.473 25.938 1.00 68.25 165 ILE A N 1
ATOM 1393 C CA . ILE A 1 165 ? 5.990 -6.630 26.099 1.00 68.25 165 ILE A CA 1
ATOM 1394 C C . ILE A 1 165 ? 5.241 -7.798 26.756 1.00 68.25 165 ILE A C 1
ATOM 1396 O O . ILE A 1 165 ? 5.327 -8.925 26.281 1.00 68.25 165 ILE A O 1
ATOM 1400 N N . LEU A 1 166 ? 4.447 -7.525 27.796 1.00 61.03 166 LEU A N 1
ATOM 1401 C CA . LEU A 1 166 ? 3.625 -8.527 28.473 1.00 61.03 166 LEU A CA 1
ATOM 1402 C C . LEU A 1 166 ? 2.588 -9.152 27.524 1.00 61.03 166 LEU A C 1
ATOM 1404 O O . LEU A 1 166 ? 2.412 -10.364 27.553 1.00 61.03 166 LEU A O 1
ATOM 1408 N N . TYR A 1 167 ? 1.940 -8.350 26.668 1.00 65.62 167 TYR A N 1
ATOM 1409 C CA . TYR A 1 167 ? 1.018 -8.832 25.634 1.00 65.62 167 TYR A CA 1
ATOM 1410 C C . TYR A 1 167 ? 1.736 -9.665 24.575 1.00 65.62 167 TYR A C 1
ATOM 1412 O O . TYR A 1 167 ? 1.193 -10.672 24.142 1.00 65.62 167 TYR A O 1
ATOM 1420 N N . LEU A 1 168 ? 2.950 -9.282 24.169 1.00 67.19 168 LEU A N 1
ATOM 1421 C CA . LEU A 1 168 ? 3.747 -10.073 23.231 1.00 67.19 168 LEU A CA 1
ATOM 1422 C C . LEU A 1 168 ? 4.081 -11.449 23.829 1.00 67.19 168 LEU A C 1
ATOM 1424 O O . LEU A 1 168 ? 3.875 -12.469 23.177 1.00 67.19 168 LEU A O 1
ATOM 1428 N N . CYS A 1 169 ? 4.506 -11.475 25.097 1.00 62.59 169 CYS A N 1
ATOM 1429 C CA . CYS A 1 169 ? 4.785 -12.713 25.821 1.00 62.59 169 CYS A CA 1
ATOM 1430 C C . CYS A 1 169 ? 3.528 -13.567 26.044 1.00 62.59 169 CYS A C 1
ATOM 1432 O O . CYS A 1 169 ? 3.600 -14.787 25.939 1.00 62.59 169 CYS A O 1
ATOM 1434 N N . THR A 1 170 ? 2.358 -12.984 26.322 1.00 71.94 170 THR A N 1
ATOM 1435 C CA . THR A 1 170 ? 1.123 -13.782 26.444 1.00 71.94 170 THR A CA 1
ATOM 1436 C C . THR A 1 170 ? 0.645 -14.320 25.099 1.00 71.94 170 THR A C 1
ATOM 1438 O O . THR A 1 170 ? 0.111 -15.427 25.058 1.00 71.94 170 THR A O 1
ATOM 1441 N N . LEU A 1 171 ? 0.882 -13.603 23.997 1.00 68.00 171 LEU A N 1
ATOM 1442 C CA . LEU A 1 171 ? 0.567 -14.059 22.638 1.00 68.00 171 LEU A CA 1
ATOM 1443 C C . LEU A 1 171 ? 1.476 -15.216 22.191 1.00 68.00 171 LEU A C 1
ATOM 1445 O O . LEU A 1 171 ? 1.034 -16.073 21.433 1.00 68.00 171 LEU A O 1
ATOM 1449 N N . GLU A 1 172 ? 2.702 -15.284 22.712 1.00 73.31 172 GLU A N 1
ATOM 1450 C CA . GLU A 1 172 ? 3.626 -16.414 22.540 1.00 73.31 172 GLU A CA 1
ATOM 1451 C C . GLU A 1 172 ? 3.227 -17.641 23.383 1.00 73.31 172 GLU A C 1
ATOM 1453 O O . GLU A 1 172 ? 3.344 -18.778 22.930 1.00 73.31 172 GLU A O 1
ATOM 1458 N N . ILE A 1 173 ? 2.680 -17.431 24.586 1.00 71.31 173 ILE A N 1
ATOM 1459 C CA . ILE A 1 173 ? 2.223 -18.515 25.477 1.00 71.31 173 ILE A CA 1
ATOM 1460 C C . ILE A 1 173 ? 0.866 -19.098 25.029 1.00 71.31 173 ILE A C 1
ATOM 1462 O O . ILE A 1 173 ? 0.591 -20.282 25.235 1.00 71.31 173 ILE A O 1
ATOM 1466 N N . LEU A 1 174 ? 0.015 -18.300 24.380 1.00 69.69 174 LEU A N 1
ATOM 1467 C CA . LEU A 1 174 ? -1.312 -18.708 23.908 1.00 69.69 174 LEU A CA 1
ATOM 1468 C C . LEU A 1 174 ? -1.319 -19.954 22.989 1.00 69.69 174 LEU A C 1
ATOM 1470 O O . LEU A 1 174 ? -2.112 -20.859 23.264 1.00 69.69 174 LEU A O 1
ATOM 1474 N N . PRO A 1 175 ? -0.461 -20.084 21.952 1.00 73.50 175 PRO A N 1
ATOM 1475 C CA . PRO A 1 175 ? -0.402 -21.297 21.131 1.00 73.50 175 PRO A CA 1
ATOM 1476 C C . PRO A 1 175 ? 0.044 -22.535 21.924 1.00 73.50 175 PRO A C 1
ATOM 1478 O O . PRO A 1 175 ? -0.464 -23.625 21.669 1.00 73.50 175 PRO A O 1
ATOM 1481 N N . ILE A 1 176 ? 0.922 -22.381 22.923 1.00 74.56 176 ILE A N 1
ATOM 1482 C CA . ILE A 1 176 ? 1.387 -23.489 23.778 1.00 74.56 176 ILE A CA 1
ATOM 1483 C C . ILE A 1 176 ? 0.223 -24.041 24.613 1.00 74.56 176 ILE A C 1
ATOM 1485 O O . ILE A 1 176 ? 0.033 -25.255 24.701 1.00 74.56 176 ILE A O 1
ATOM 1489 N N . ILE A 1 177 ? -0.600 -23.154 25.182 1.00 74.88 177 ILE A N 1
ATOM 1490 C CA . ILE A 1 177 ? -1.783 -23.544 25.963 1.00 74.88 177 ILE A CA 1
ATOM 1491 C C . ILE A 1 177 ? -2.840 -24.208 25.068 1.00 74.88 177 ILE A C 1
ATOM 1493 O O . ILE A 1 177 ? -3.438 -25.207 25.468 1.00 74.88 177 ILE A O 1
ATOM 1497 N N . LEU A 1 178 ? -3.056 -23.691 23.854 1.00 80.19 178 LEU A N 1
ATOM 1498 C CA . LEU A 1 178 ? -4.009 -24.252 22.890 1.00 80.19 178 LEU A CA 1
ATOM 1499 C C . LEU A 1 178 ? -3.641 -25.689 22.492 1.00 80.19 178 LEU A C 1
ATOM 1501 O O . LEU A 1 178 ? -4.507 -26.560 22.496 1.00 80.19 178 LEU A O 1
ATOM 1505 N N . ILE A 1 179 ? -2.356 -25.952 22.225 1.00 82.88 179 ILE A N 1
ATOM 1506 C CA . ILE A 1 179 ? -1.849 -27.302 21.933 1.00 82.88 179 ILE A CA 1
ATOM 1507 C C . ILE A 1 179 ? -2.055 -28.230 23.137 1.00 82.88 179 ILE A C 1
ATOM 1509 O O . ILE A 1 179 ? -2.531 -29.351 22.973 1.00 82.88 179 ILE A O 1
ATOM 1513 N N . TYR A 1 180 ? -1.751 -27.762 24.350 1.00 85.31 180 TYR A N 1
ATOM 1514 C CA . TYR A 1 180 ? -1.921 -28.561 25.565 1.00 85.31 180 TYR A CA 1
ATOM 1515 C C . TYR A 1 180 ? -3.387 -28.944 25.822 1.00 85.31 180 TYR A C 1
ATOM 1517 O O . TYR A 1 180 ? -3.672 -30.076 26.204 1.00 85.31 180 TYR A O 1
ATOM 1525 N N . MET A 1 181 ? -4.325 -28.023 25.584 1.00 80.50 181 MET A N 1
ATOM 1526 C CA . MET A 1 181 ? -5.762 -28.286 25.721 1.00 80.50 181 MET A CA 1
ATOM 1527 C C . MET A 1 181 ? -6.267 -29.275 24.667 1.00 80.50 181 MET A C 1
ATOM 1529 O O . MET A 1 181 ? -7.075 -30.139 24.989 1.00 80.50 181 MET A O 1
ATOM 1533 N N . LEU A 1 182 ? -5.769 -29.183 23.431 1.00 82.38 182 LEU A N 1
ATOM 1534 C CA . LEU A 1 182 ? -6.182 -30.054 22.328 1.00 82.38 182 LEU A CA 1
ATOM 1535 C C . LEU A 1 182 ? -5.651 -31.488 22.483 1.00 82.38 182 LEU A C 1
ATOM 1537 O O . LEU A 1 182 ? -6.305 -32.420 22.042 1.00 82.38 182 LEU A O 1
ATOM 1541 N N . TYR A 1 183 ? -4.503 -31.669 23.143 1.00 81.25 183 TYR A N 1
ATOM 1542 C CA . TYR A 1 183 ? -3.915 -32.989 23.415 1.00 81.25 183 TYR A CA 1
ATOM 1543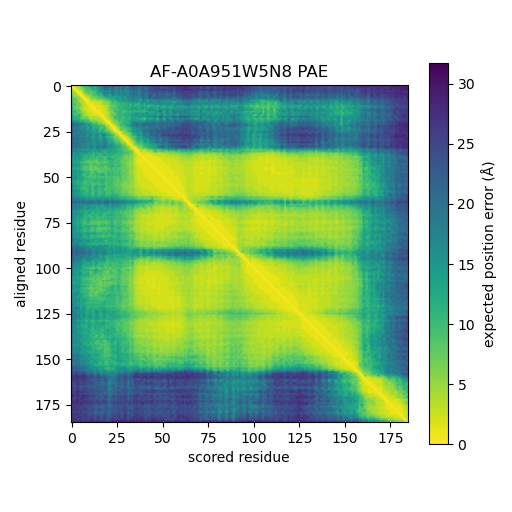 C C . TYR A 1 183 ? -4.513 -33.694 24.645 1.00 81.25 183 TYR A C 1
ATOM 1545 O O . TYR A 1 183 ? -4.276 -34.880 24.861 1.00 81.25 183 TYR A O 1
ATOM 1553 N N . LYS A 1 184 ? -5.225 -32.955 25.503 1.00 64.31 184 LYS A N 1
ATOM 1554 C CA . LYS A 1 184 ? -5.823 -33.476 26.743 1.00 64.31 184 LYS A CA 1
ATOM 1555 C C . LYS A 1 184 ? -7.290 -33.906 26.569 1.00 64.31 184 LYS A C 1
ATOM 1557 O O . LYS A 1 184 ? -7.874 -34.421 27.522 1.00 64.31 184 LYS A O 1
ATOM 1562 N N . VAL A 1 185 ? -7.858 -33.673 25.385 1.00 51.69 185 VAL A N 1
ATOM 1563 C CA . VAL A 1 185 ? -9.141 -34.216 24.905 1.00 51.69 185 VAL A CA 1
ATOM 1564 C C . VAL A 1 185 ? -8.859 -35.501 24.142 1.00 51.69 185 VAL A C 1
ATOM 1566 O O . VAL A 1 185 ? -9.582 -36.486 24.398 1.00 51.69 185 VAL A O 1
#

Solvent-accessible surface area (backbone atoms only — not comparable to full-atom values): 10442 Å² total; per-residue (Å²): 119,72,76,64,61,58,57,64,52,51,58,53,50,57,57,44,55,75,78,43,68,72,91,78,44,86,68,52,76,71,73,62,35,88,82,31,72,68,52,52,53,37,48,48,45,19,50,54,48,48,17,51,52,46,42,54,53,32,55,74,70,72,49,91,59,95,60,35,54,52,54,56,51,49,53,51,51,53,51,51,50,50,50,51,48,52,24,63,76,65,68,48,61,81,60,38,61,54,55,50,51,52,52,53,54,50,45,31,50,52,24,62,64,44,47,65,57,50,52,55,39,72,77,39,62,90,51,45,70,61,52,51,53,50,50,54,48,54,56,50,51,54,50,50,53,49,53,49,49,54,50,52,52,47,51,71,70,69,52,52,70,67,54,58,55,50,50,52,54,49,61,63,47,47,60,57,52,51,53,54,57,63,73,73,109

Mean pred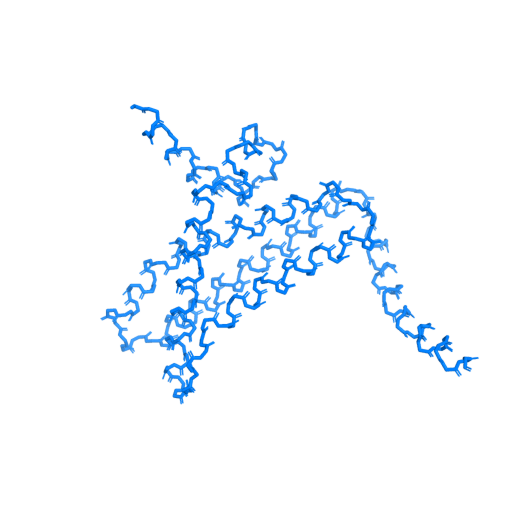icted aligned error: 11.52 Å

Foldseek 3Di:
DVVVVVVVVVVVVLVVVLPDQPVPDPPPPPCVDVPDPVLVVLLVLLLVLQLLLQVLVCVVVVNDDPVSSCVVVVVLVVVLVVLVVVCVVVVVVVCSVRLNSSSSSLSSVLSVVSVVLSVVCVVCVVCSVVSNVVNCVVVVVSVVSSVVVVVVVCVVVVPPVVNVVVVVVVVVCVVVVVVVVVVVD

pLDDT: mean 76.45, std 14.63, range [45.09, 95.19]